Protein AF-A0A924SXX5-F1 (afdb_monomer)

Nearest PDB structures (foldseek):
  3hxr-assembly1_A  TM=1.709E-01  e=9.129E+00  Saccharomyces cerevisiae

Solvent-accessible surface area (backbone atoms only — not comparable to full-atom values): 10197 Å² total; per-residue (Å²): 133,73,46,78,40,50,45,94,47,71,65,58,30,52,60,57,32,52,75,25,70,62,31,38,63,47,44,69,67,42,46,63,38,44,77,70,60,38,31,43,79,44,66,54,56,68,72,55,51,53,56,51,59,75,74,47,60,92,74,61,78,87,48,53,50,69,48,61,65,44,77,45,34,39,34,30,32,51,60,83,45,25,30,62,57,49,30,46,33,48,49,23,41,49,43,54,74,68,36,65,64,58,38,57,48,42,61,46,84,76,65,91,45,73,67,50,55,50,52,51,50,56,46,50,57,52,17,51,50,52,22,31,53,32,47,51,49,41,39,69,76,33,61,70,55,38,54,48,44,58,72,69,39,69,83,46,54,75,79,76,42,75,74,48,74,63,59,53,25,58,78,70,59,72,50,84,84,64,73,87,127

pLDDT: mean 88.69, std 12.25, range [41.91, 98.56]

Secondary structure (DSSP, 8-state):
--TTSPPSSHHHHHHHHTTSHHHHHHHHHHHHHHHTTSEEEEEPPHHHHHHHHHHSPTT----EEEEE-SS-EEEEE-TTS-HHHHHHHHHHHHHHHH-HHHHHHHT-TT--SHHHHHHHHHHHHHHHHHHHHHHHHHHHH-HHHHHHHHHH-TT-GGGTSPPPHHHHHHHTS--TT----

Sequence (181 aa):
MDYSKAPENTEAVLKLISRSLTGRTLLEKFLPLFTSKRVRIEGYPSHVVRQLREVLDEGQPIGACFVQDGSTGVIYLDFASPVGILAPFLVHEMVHCLDNKLWKVARKSVVSGQSVRRAQYNSELEAFEKQHNFLCEMKERFPDYRLFLEKHFPKAKMLHEKLSQMDISEMYGDLSGIKSA

Structure (mmCIF, N/CA/C/O backbone):
data_AF-A0A924SXX5-F1
#
_entry.id   AF-A0A924SXX5-F1
#
loop_
_atom_site.group_PDB
_atom_site.id
_atom_site.type_symbol
_atom_site.label_atom_id
_atom_site.label_alt_id
_atom_site.label_comp_id
_atom_site.label_asym_id
_atom_site.label_entity_id
_atom_site.label_seq_id
_atom_site.pdbx_PDB_ins_code
_atom_site.Cartn_x
_atom_site.Cartn_y
_atom_site.Cartn_z
_atom_site.occupancy
_atom_site.B_iso_or_equiv
_atom_site.auth_seq_id
_atom_site.auth_comp_id
_atom_site.auth_asym_id
_atom_site.auth_atom_id
_atom_site.pdbx_PDB_model_num
ATOM 1 N N . MET A 1 1 ? -17.984 5.235 6.868 1.00 80.94 1 MET A N 1
ATOM 2 C CA . MET A 1 1 ? -17.360 4.099 6.156 1.00 80.94 1 MET A CA 1
ATOM 3 C C . MET A 1 1 ? -16.894 3.159 7.238 1.00 80.94 1 MET A C 1
ATOM 5 O O . MET A 1 1 ? -16.298 3.641 8.189 1.00 80.94 1 MET A O 1
ATOM 9 N N . ASP A 1 2 ? -17.234 1.883 7.138 1.00 90.31 2 ASP A N 1
ATOM 10 C CA . ASP A 1 2 ? -16.818 0.886 8.118 1.00 90.31 2 ASP A CA 1
ATOM 11 C C . ASP A 1 2 ? -15.453 0.322 7.706 1.00 90.31 2 ASP A C 1
ATOM 13 O O . ASP A 1 2 ? -15.346 -0.349 6.681 1.00 90.31 2 ASP A O 1
ATOM 17 N N . TYR A 1 3 ? -14.407 0.646 8.469 1.00 93.94 3 TYR A N 1
ATOM 18 C CA . TYR A 1 3 ? -13.028 0.253 8.162 1.00 93.94 3 TYR A CA 1
ATOM 19 C C . TYR A 1 3 ? -12.764 -1.239 8.356 1.00 93.94 3 TYR A C 1
ATOM 21 O O . TYR A 1 3 ? -11.795 -1.749 7.796 1.00 93.94 3 TYR A O 1
ATOM 29 N N . SER A 1 4 ? -13.621 -1.916 9.130 1.00 92.00 4 SER A N 1
ATOM 30 C CA . SER A 1 4 ? -13.477 -3.323 9.506 1.00 92.00 4 SER A CA 1
ATOM 31 C C . SER A 1 4 ? -13.991 -4.298 8.448 1.00 92.00 4 SER A C 1
ATOM 33 O O . SER A 1 4 ? -13.690 -5.488 8.507 1.00 92.00 4 SER A O 1
ATOM 35 N N . LYS A 1 5 ? -14.732 -3.801 7.454 1.00 92.88 5 LYS A N 1
ATOM 36 C CA . LYS A 1 5 ? -15.288 -4.623 6.379 1.00 92.88 5 LYS A CA 1
ATOM 37 C C . LYS A 1 5 ? -14.287 -4.834 5.256 1.00 92.88 5 LYS A C 1
ATOM 39 O O . LYS A 1 5 ? -13.557 -3.914 4.882 1.00 92.88 5 LYS A O 1
ATOM 44 N N . ALA A 1 6 ? -14.312 -6.034 4.683 1.00 92.12 6 ALA A N 1
ATOM 45 C CA . ALA A 1 6 ? -13.700 -6.292 3.389 1.00 92.12 6 ALA A CA 1
ATOM 46 C C . ALA A 1 6 ? -14.297 -5.334 2.337 1.00 92.12 6 ALA A C 1
ATOM 48 O O . ALA A 1 6 ? -15.506 -5.068 2.368 1.00 92.12 6 ALA A O 1
ATOM 49 N N . PRO A 1 7 ? -13.482 -4.767 1.435 1.00 92.56 7 PRO A N 1
ATOM 50 C CA . PRO A 1 7 ? -13.988 -3.890 0.390 1.00 92.56 7 PRO A CA 1
ATOM 51 C C . PRO A 1 7 ? -14.796 -4.684 -0.645 1.00 92.56 7 PRO A C 1
ATOM 53 O O . PRO A 1 7 ? -14.410 -5.772 -1.058 1.00 92.56 7 PRO A O 1
ATOM 56 N N . GLU A 1 8 ? -15.888 -4.096 -1.130 1.00 88.69 8 GLU A N 1
ATOM 57 C CA . GLU A 1 8 ? -16.699 -4.687 -2.208 1.00 88.69 8 GLU A CA 1
ATOM 58 C C . GLU A 1 8 ? -15.937 -4.741 -3.541 1.00 88.69 8 GLU A C 1
ATOM 60 O O . GLU A 1 8 ? -16.192 -5.595 -4.386 1.00 88.69 8 GLU A O 1
ATOM 65 N N . ASN A 1 9 ? -15.013 -3.799 -3.745 1.00 90.25 9 ASN A N 1
ATOM 66 C CA . ASN A 1 9 ? -14.177 -3.675 -4.931 1.00 90.25 9 ASN A CA 1
ATOM 67 C C . ASN A 1 9 ? -13.004 -2.713 -4.668 1.00 90.25 9 ASN A C 1
ATOM 69 O O . ASN A 1 9 ? -12.931 -2.036 -3.638 1.00 90.25 9 ASN A O 1
ATOM 73 N N . THR A 1 10 ? -12.101 -2.601 -5.642 1.00 93.00 10 THR A N 1
ATOM 74 C CA . THR A 1 10 ? -10.959 -1.676 -5.605 1.00 93.00 10 THR A CA 1
ATOM 75 C C . THR A 1 10 ? -11.372 -0.215 -5.396 1.00 93.00 10 THR A C 1
ATOM 77 O O . THR A 1 10 ? -10.679 0.523 -4.699 1.00 93.00 10 THR A O 1
ATOM 80 N N . GLU A 1 11 ? -12.510 0.220 -5.945 1.00 93.94 11 GLU A N 1
ATOM 81 C CA . GLU A 1 11 ? -12.980 1.607 -5.831 1.00 93.94 11 GLU A CA 1
ATOM 82 C C . GLU A 1 11 ? -13.231 2.009 -4.371 1.00 93.94 11 GLU A C 1
ATOM 84 O O . GLU A 1 11 ? -12.919 3.135 -3.982 1.00 93.94 11 GLU A O 1
ATOM 89 N N . ALA A 1 12 ? -13.727 1.092 -3.535 1.00 93.81 12 ALA A N 1
ATOM 90 C CA . ALA A 1 12 ? -13.907 1.342 -2.106 1.00 93.81 12 ALA A CA 1
ATOM 91 C C . ALA A 1 12 ? -12.578 1.682 -1.405 1.00 93.81 12 ALA A C 1
ATOM 93 O O . ALA A 1 12 ? -12.535 2.598 -0.579 1.00 93.81 12 ALA A O 1
ATOM 94 N N . VAL A 1 13 ? -11.487 1.002 -1.778 1.00 96.00 13 VAL A N 1
ATOM 95 C CA . VAL A 1 13 ? -10.138 1.271 -1.255 1.00 96.00 13 VAL A CA 1
ATOM 96 C C . VAL A 1 13 ? -9.631 2.627 -1.756 1.00 96.00 13 VAL A C 1
ATOM 98 O O . VAL A 1 13 ? -9.187 3.453 -0.959 1.00 96.00 13 VAL A O 1
ATOM 101 N N . LEU A 1 14 ? -9.773 2.917 -3.056 1.00 96.94 14 LEU A N 1
ATOM 102 C CA . LEU A 1 14 ? -9.359 4.200 -3.647 1.00 96.94 14 LEU A CA 1
ATOM 103 C C . LEU A 1 14 ? -10.113 5.395 -3.034 1.00 96.94 14 LEU A C 1
ATOM 105 O O . LEU A 1 14 ? -9.506 6.428 -2.748 1.00 96.94 14 LEU A O 1
ATOM 109 N N . LYS A 1 15 ? -11.417 5.243 -2.762 1.00 96.50 15 LYS A N 1
ATOM 110 C CA . LYS A 1 15 ? -12.244 6.245 -2.064 1.00 96.50 15 LYS A CA 1
ATOM 111 C C . LYS A 1 15 ? -11.782 6.505 -0.635 1.00 96.50 15 LYS A C 1
ATOM 113 O O . LYS A 1 15 ? -11.956 7.616 -0.137 1.00 96.50 15 LYS A O 1
ATOM 118 N N . LEU A 1 16 ? -11.245 5.496 0.052 1.00 97.06 16 LEU A N 1
ATOM 119 C CA . LEU A 1 16 ? -10.645 5.694 1.368 1.00 97.06 16 LEU A CA 1
ATOM 120 C C . LEU A 1 16 ? -9.330 6.471 1.240 1.00 97.06 16 LEU A C 1
ATOM 122 O O . LEU A 1 16 ? -9.146 7.468 1.936 1.00 97.06 16 LEU A O 1
ATOM 126 N N . ILE A 1 17 ? -8.470 6.076 0.298 1.00 98.19 17 ILE A N 1
ATOM 127 C CA . ILE A 1 17 ? -7.182 6.735 0.038 1.00 98.19 17 ILE A CA 1
ATOM 128 C C . ILE A 1 17 ? -7.374 8.227 -0.283 1.00 98.19 17 ILE A C 1
ATOM 130 O O . ILE A 1 17 ? -6.671 9.077 0.263 1.00 98.19 17 ILE A O 1
ATOM 134 N N . SER A 1 18 ? -8.384 8.588 -1.081 1.00 97.94 18 SER A N 1
ATOM 135 C CA . SER A 1 18 ? -8.648 9.983 -1.476 1.00 97.94 18 SER A CA 1
ATOM 136 C C . SER A 1 18 ? -9.055 10.915 -0.321 1.00 97.94 18 SER A C 1
ATOM 138 O O . SER A 1 18 ? -9.162 12.134 -0.503 1.00 97.94 18 SER A O 1
ATOM 140 N N . ARG A 1 19 ? -9.298 10.386 0.884 1.00 97.19 19 ARG A N 1
ATOM 141 C CA . ARG A 1 19 ? -9.638 11.193 2.068 1.00 97.19 19 ARG A CA 1
ATOM 142 C C . ARG A 1 19 ? -8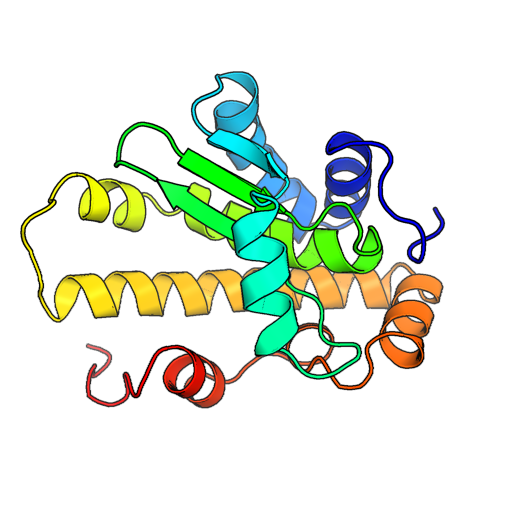.429 11.900 2.682 1.00 97.19 19 ARG A C 1
ATOM 144 O O . ARG A 1 19 ? -8.609 12.901 3.381 1.00 97.19 19 ARG A O 1
ATOM 151 N N . SER A 1 20 ? -7.221 11.456 2.362 1.00 98.12 20 SER A N 1
ATOM 152 C CA . SER A 1 20 ? -5.954 12.041 2.806 1.00 98.12 20 SER A CA 1
ATOM 153 C C . SER A 1 20 ? -5.350 12.946 1.713 1.00 98.12 20 SER A C 1
ATOM 155 O O . SER A 1 20 ? -5.636 12.774 0.527 1.00 98.12 20 SER A O 1
ATOM 157 N N . LEU A 1 21 ? -4.558 13.953 2.097 1.00 98.19 21 LEU A N 1
ATOM 158 C CA . LEU A 1 21 ? -3.797 14.774 1.148 1.00 98.19 21 LEU A CA 1
ATOM 159 C C . LEU A 1 21 ? -2.726 13.935 0.447 1.00 98.19 21 LEU A C 1
ATOM 161 O O . LEU A 1 21 ? -2.665 13.947 -0.782 1.00 98.19 21 LEU A O 1
ATOM 165 N N . THR A 1 22 ? -1.944 13.169 1.211 1.00 98.25 22 THR A N 1
ATOM 166 C CA . THR A 1 22 ? -0.957 12.222 0.672 1.00 98.25 22 THR A CA 1
ATOM 167 C C . THR A 1 22 ? -1.598 11.267 -0.341 1.00 98.25 22 THR A C 1
ATOM 169 O O . THR A 1 22 ? -1.098 11.121 -1.457 1.00 98.25 22 THR A O 1
ATOM 172 N N . GLY A 1 23 ? -2.752 10.688 -0.001 1.00 98.31 23 GLY A N 1
ATOM 173 C CA . GLY A 1 23 ? -3.494 9.787 -0.875 1.00 98.31 23 GLY A CA 1
ATOM 174 C C . GLY A 1 23 ? -3.993 10.453 -2.159 1.00 98.31 23 GLY A C 1
ATOM 175 O O . GLY A 1 23 ? -3.813 9.891 -3.236 1.00 98.31 23 GLY A O 1
ATOM 176 N N . ARG A 1 24 ? -4.555 11.671 -2.096 1.00 98.56 24 ARG A N 1
ATOM 177 C CA . ARG A 1 24 ? -4.986 12.408 -3.306 1.00 98.56 24 ARG A CA 1
ATOM 178 C C . ARG A 1 24 ? -3.832 12.674 -4.270 1.00 98.56 24 ARG A C 1
ATOM 180 O O . ARG A 1 24 ? -3.980 12.423 -5.462 1.00 98.56 24 ARG A O 1
ATOM 187 N N . THR A 1 25 ? -2.690 13.123 -3.754 1.00 98.25 25 THR A N 1
ATOM 188 C CA . THR A 1 25 ? -1.500 13.419 -4.566 1.00 98.25 25 THR A CA 1
ATOM 189 C C . THR A 1 25 ? -0.947 12.170 -5.257 1.00 98.25 25 THR A C 1
ATOM 191 O O . THR A 1 25 ? -0.486 12.239 -6.396 1.00 98.25 25 THR A O 1
ATOM 194 N N . LEU A 1 26 ? -0.985 11.013 -4.587 1.00 98.06 26 LEU A N 1
ATOM 195 C CA . LEU A 1 26 ? -0.591 9.742 -5.199 1.00 98.06 26 LEU A CA 1
ATOM 196 C C . LEU A 1 26 ? -1.601 9.291 -6.255 1.00 98.06 26 LEU A C 1
ATOM 198 O O . LEU A 1 26 ? -1.201 8.940 -7.365 1.00 98.06 26 LEU A O 1
ATOM 202 N N . LEU A 1 27 ? -2.898 9.351 -5.942 1.00 98.38 27 LEU A N 1
ATOM 203 C CA . LEU A 1 27 ? -3.967 8.963 -6.862 1.00 98.38 27 LEU A CA 1
ATOM 204 C C . LEU A 1 27 ? -3.929 9.768 -8.161 1.00 98.38 27 LEU A C 1
ATOM 206 O O . LEU A 1 27 ? -4.085 9.181 -9.226 1.00 98.38 27 LEU A O 1
ATOM 210 N N . GLU A 1 28 ? -3.664 11.072 -8.102 1.00 98.31 28 GLU A N 1
ATOM 211 C CA . GLU A 1 28 ? -3.548 11.922 -9.295 1.00 98.31 28 GLU A CA 1
ATOM 212 C C . GLU A 1 28 ? -2.535 11.369 -10.311 1.00 98.31 28 GLU A C 1
ATOM 214 O O . GLU A 1 28 ? -2.796 11.342 -11.513 1.00 98.31 28 GLU A O 1
ATOM 219 N N . LYS A 1 29 ? -1.400 10.857 -9.825 1.00 97.88 29 LYS A N 1
ATOM 220 C CA . LYS A 1 29 ? -0.337 10.287 -10.664 1.00 97.88 29 LYS A CA 1
ATOM 221 C C . LYS A 1 29 ? -0.577 8.819 -11.011 1.00 97.88 29 LYS A C 1
ATOM 223 O O . LYS A 1 29 ? -0.184 8.368 -12.085 1.00 97.88 29 LYS A O 1
ATOM 228 N N . PHE A 1 30 ? -1.196 8.068 -10.104 1.00 98.12 30 PHE A N 1
ATOM 229 C CA . PHE A 1 30 ? -1.439 6.636 -10.253 1.00 98.12 30 PHE A CA 1
ATOM 230 C C . PHE A 1 30 ? -2.610 6.328 -11.193 1.00 98.12 30 PHE A C 1
ATOM 232 O O . PHE A 1 30 ? -2.520 5.409 -12.008 1.00 98.12 30 PHE A O 1
ATOM 239 N N . LEU A 1 31 ? -3.701 7.098 -11.117 1.00 97.44 31 LEU A N 1
ATOM 240 C CA . LEU A 1 31 ? -4.926 6.842 -11.876 1.00 97.44 31 LEU A CA 1
ATOM 241 C C . LEU A 1 31 ? -4.691 6.731 -13.392 1.00 97.44 31 LEU A C 1
ATOM 243 O O . LEU A 1 31 ? -5.238 5.796 -13.968 1.00 97.44 31 LEU A O 1
ATOM 247 N N . PRO A 1 32 ? -3.854 7.560 -14.050 1.00 97.88 32 PRO A N 1
ATOM 248 C CA . PRO A 1 32 ? -3.514 7.366 -15.462 1.00 97.88 32 PRO A CA 1
ATOM 249 C C . PRO A 1 32 ? -2.890 5.996 -15.786 1.00 97.88 32 PRO A C 1
ATOM 251 O O . PRO A 1 32 ? -3.158 5.428 -16.846 1.00 97.88 32 PRO A O 1
ATOM 254 N N . LEU A 1 33 ? -2.071 5.431 -14.889 1.00 97.06 33 LEU A N 1
ATOM 255 C CA . LEU A 1 33 ? -1.485 4.094 -15.069 1.00 97.06 33 LEU A CA 1
ATOM 256 C C . LEU A 1 33 ? -2.543 2.996 -14.910 1.00 97.06 33 LEU A C 1
ATOM 258 O O . LEU A 1 33 ? -2.522 2.004 -15.639 1.00 97.06 33 LEU A O 1
ATOM 262 N N . PHE A 1 34 ? -3.472 3.192 -13.977 1.00 96.62 34 PHE A N 1
ATOM 263 C CA . PHE A 1 34 ? -4.563 2.262 -13.708 1.00 96.62 34 PHE A CA 1
ATOM 264 C C . PHE A 1 34 ? -5.612 2.257 -14.831 1.00 96.62 34 PHE A C 1
ATOM 266 O O . PHE A 1 34 ? -5.970 1.201 -15.350 1.00 96.62 34 PHE A O 1
ATOM 273 N N . THR A 1 35 ? -6.063 3.431 -15.280 1.00 96.31 35 THR A N 1
ATOM 274 C CA . THR A 1 35 ? -7.087 3.564 -16.333 1.00 96.31 35 THR A CA 1
ATOM 275 C C . THR A 1 35 ? -6.578 3.133 -17.706 1.00 96.31 35 THR A C 1
ATOM 277 O O . THR A 1 35 ? -7.334 2.541 -18.475 1.00 96.31 35 THR A O 1
ATOM 280 N N . SER A 1 36 ? -5.289 3.340 -17.999 1.00 96.62 36 SER A N 1
ATOM 281 C CA . SER A 1 36 ? -4.637 2.812 -19.209 1.00 96.62 36 SER A CA 1
ATOM 282 C C . SER A 1 36 ? -4.354 1.306 -19.157 1.00 96.62 36 SER A C 1
ATOM 284 O O . SER A 1 36 ? -3.841 0.753 -20.128 1.00 96.62 36 SER A O 1
ATOM 286 N N . LYS A 1 37 ? -4.678 0.631 -18.042 1.00 95.88 37 LYS A N 1
ATOM 287 C CA . LYS A 1 37 ? -4.377 -0.786 -17.769 1.00 95.88 37 LYS A CA 1
ATOM 288 C C . LYS A 1 37 ? -2.886 -1.129 -17.777 1.00 95.88 37 LYS A C 1
ATOM 290 O O . LYS A 1 37 ? -2.528 -2.305 -17.829 1.00 95.88 37 LYS A O 1
ATOM 295 N N . ARG A 1 38 ? -2.006 -0.128 -17.685 1.00 96.62 38 ARG A N 1
ATOM 296 C CA . ARG A 1 38 ? -0.571 -0.357 -17.497 1.00 96.62 38 ARG A CA 1
ATOM 297 C C . ARG A 1 38 ? -0.290 -0.983 -16.132 1.00 96.62 38 ARG A C 1
ATOM 299 O O . ARG A 1 38 ? 0.602 -1.820 -16.014 1.00 96.62 38 ARG A O 1
ATOM 306 N N . VAL A 1 39 ? -1.065 -0.591 -15.123 1.00 97.75 39 VAL A N 1
ATOM 307 C CA . VAL A 1 39 ? -1.095 -1.232 -13.807 1.00 97.75 39 VAL A CA 1
ATOM 308 C C . VAL A 1 39 ? -2.498 -1.771 -13.549 1.00 97.75 39 VAL A C 1
ATOM 310 O O . VAL A 1 39 ? -3.484 -1.066 -13.757 1.00 97.75 39 VAL A O 1
ATOM 313 N N . ARG A 1 40 ? -2.594 -3.018 -13.087 1.00 97.44 40 ARG A N 1
ATOM 314 C CA . ARG A 1 40 ? -3.844 -3.643 -12.627 1.00 97.44 40 ARG A CA 1
ATOM 315 C C . ARG A 1 40 ? -3.808 -3.851 -11.116 1.00 97.44 40 ARG A C 1
ATOM 317 O O . ARG A 1 40 ? -2.732 -3.944 -10.535 1.00 97.44 40 ARG A O 1
ATOM 324 N N . ILE A 1 41 ? -4.981 -3.931 -10.497 1.00 97.44 41 ILE A N 1
ATOM 325 C CA . ILE A 1 41 ? -5.136 -4.302 -9.086 1.00 97.44 41 ILE A CA 1
ATOM 326 C C . ILE A 1 41 ? -5.971 -5.575 -9.049 1.00 97.44 41 ILE A C 1
ATOM 328 O O . ILE A 1 41 ? -7.092 -5.579 -9.560 1.00 97.44 41 ILE A O 1
ATOM 332 N N . GLU A 1 42 ? -5.423 -6.639 -8.474 1.00 96.25 42 GLU A N 1
ATOM 333 C CA . GLU A 1 42 ? -6.017 -7.977 -8.485 1.00 96.25 42 GLU A CA 1
ATOM 334 C C . GLU A 1 42 ? -5.905 -8.649 -7.119 1.00 96.25 42 GLU A C 1
ATOM 336 O O . GLU A 1 42 ? -5.121 -8.240 -6.267 1.00 96.25 42 GLU A O 1
ATOM 341 N N . GLY A 1 43 ? -6.728 -9.671 -6.888 1.00 94.62 43 GLY A N 1
ATOM 342 C CA . GLY A 1 43 ? -6.602 -10.494 -5.693 1.00 94.62 43 GLY A CA 1
ATOM 343 C C . GLY A 1 43 ? -5.371 -11.384 -5.790 1.00 94.62 43 GLY A C 1
ATOM 344 O O . GLY A 1 43 ? -5.046 -11.862 -6.879 1.00 94.62 43 GLY A O 1
ATOM 345 N N . TYR A 1 44 ? -4.700 -11.640 -4.667 1.00 93.94 44 TYR A N 1
ATOM 346 C CA . TYR A 1 44 ? -3.656 -12.663 -4.640 1.00 93.94 44 TYR A CA 1
ATOM 347 C C . TYR A 1 44 ? -4.180 -14.005 -5.182 1.00 93.94 44 TYR A C 1
ATOM 349 O O . TYR A 1 44 ? -5.299 -14.411 -4.843 1.00 93.94 44 TYR A O 1
ATOM 357 N N . PRO A 1 45 ? -3.374 -14.747 -5.965 1.00 93.38 45 PRO A N 1
ATOM 358 C CA . PRO A 1 45 ? -3.707 -16.118 -6.317 1.00 93.38 45 PRO A CA 1
ATOM 359 C C . PRO A 1 45 ? -3.926 -16.964 -5.056 1.00 93.38 45 PRO A C 1
ATOM 361 O O . PRO A 1 45 ? -3.150 -16.886 -4.104 1.00 93.38 45 PRO A O 1
ATOM 364 N N . SER A 1 46 ? -4.950 -17.818 -5.052 1.00 91.44 46 SER A N 1
ATOM 365 C CA . SER A 1 46 ? -5.356 -18.583 -3.858 1.00 91.44 46 SER A CA 1
ATOM 366 C C . SER A 1 46 ? -4.232 -19.429 -3.248 1.00 91.44 46 SER A C 1
ATOM 368 O O . SER A 1 46 ? -4.122 -19.540 -2.028 1.00 91.44 46 SER A O 1
ATOM 370 N N . HIS A 1 47 ? -3.362 -19.999 -4.086 1.00 92.81 47 HIS A N 1
ATOM 371 C CA . HIS A 1 47 ? -2.210 -20.774 -3.630 1.00 92.81 47 HIS A CA 1
ATOM 372 C C . HIS A 1 47 ? -1.167 -19.915 -2.899 1.00 92.81 47 HIS A C 1
ATOM 374 O O . HIS A 1 47 ? -0.588 -20.396 -1.929 1.00 92.81 47 HIS A O 1
ATOM 380 N N . VAL A 1 48 ? -0.975 -18.658 -3.319 1.00 92.31 48 VAL A N 1
ATOM 381 C CA . VAL A 1 48 ? -0.083 -17.692 -2.659 1.00 92.31 48 VAL A CA 1
ATOM 382 C C . VAL A 1 48 ? -0.665 -17.285 -1.311 1.00 92.31 48 VAL A C 1
ATOM 384 O O . VAL A 1 48 ? 0.044 -17.312 -0.313 1.00 92.31 48 VAL A O 1
ATOM 387 N N . VAL A 1 49 ? -1.971 -16.989 -1.249 1.00 91.06 49 VAL A N 1
ATOM 388 C CA . VAL A 1 49 ? -2.656 -16.664 0.016 1.00 91.06 49 VAL A CA 1
ATOM 389 C C . VAL A 1 49 ? -2.454 -17.774 1.043 1.00 91.06 49 VAL A C 1
ATOM 391 O O . VAL A 1 49 ? -2.092 -17.491 2.181 1.00 91.06 49 VAL A O 1
ATOM 394 N N . ARG A 1 50 ? -2.642 -19.038 0.642 1.00 90.06 50 ARG A N 1
ATOM 395 C CA . ARG A 1 50 ? -2.437 -20.192 1.527 1.00 90.06 50 ARG A CA 1
ATOM 396 C C . ARG A 1 50 ? -1.008 -20.244 2.075 1.00 90.06 50 ARG A C 1
ATOM 398 O O . ARG A 1 50 ? -0.846 -20.347 3.281 1.00 90.06 50 ARG A O 1
ATOM 405 N N . GLN A 1 51 ? -0.001 -20.101 1.215 1.00 91.31 51 GLN A N 1
ATOM 406 C CA . GLN A 1 51 ? 1.406 -20.115 1.632 1.00 91.31 51 GLN A CA 1
ATOM 407 C C . GLN A 1 51 ? 1.756 -18.949 2.563 1.00 91.31 51 GLN A C 1
ATOM 409 O O . GLN A 1 51 ? 2.448 -19.138 3.556 1.00 91.31 51 GLN A O 1
ATOM 414 N N . LEU A 1 52 ? 1.249 -17.744 2.286 1.00 89.44 52 LEU A N 1
ATOM 415 C CA . LEU A 1 52 ? 1.486 -16.584 3.148 1.00 89.44 52 LEU A CA 1
ATOM 416 C C . LEU A 1 52 ? 0.834 -16.770 4.525 1.00 89.44 52 LEU A C 1
ATOM 418 O O . LEU A 1 52 ? 1.428 -16.415 5.536 1.00 89.44 52 LEU A O 1
ATOM 422 N N . ARG A 1 53 ? -0.353 -17.385 4.595 1.00 88.12 53 ARG A N 1
ATOM 423 C CA . ARG A 1 53 ? -1.016 -17.699 5.873 1.00 88.12 53 ARG A CA 1
ATOM 424 C C . ARG A 1 53 ? -0.307 -18.785 6.687 1.00 88.12 53 ARG A C 1
ATOM 426 O O . ARG A 1 53 ? -0.522 -18.832 7.889 1.00 88.12 53 ARG A O 1
ATOM 433 N N . GLU A 1 54 ? 0.521 -19.627 6.071 1.00 90.44 54 GLU A N 1
ATOM 434 C CA . GLU A 1 54 ? 1.320 -20.639 6.783 1.00 90.44 54 GLU A CA 1
ATOM 435 C C . GLU A 1 54 ? 2.536 -20.035 7.506 1.00 90.44 54 GLU A C 1
ATOM 437 O O . GLU A 1 54 ? 3.029 -20.629 8.461 1.00 90.44 54 GLU A O 1
ATOM 442 N N . VAL A 1 55 ? 3.015 -18.864 7.067 1.00 87.69 55 VAL A N 1
ATOM 443 C CA . VAL A 1 55 ? 4.217 -18.207 7.619 1.00 87.69 55 VAL A CA 1
ATOM 444 C C . VAL A 1 55 ? 3.915 -16.946 8.428 1.00 87.69 55 VAL A C 1
ATOM 446 O O . VAL A 1 55 ? 4.763 -16.493 9.192 1.00 87.69 55 VAL A O 1
ATOM 449 N N . LEU A 1 56 ? 2.733 -16.353 8.248 1.00 84.62 56 LEU A N 1
ATOM 450 C CA . LEU A 1 56 ? 2.299 -15.175 8.991 1.00 84.62 56 LEU A CA 1
ATOM 451 C C . LEU A 1 56 ? 1.643 -15.577 10.312 1.00 84.62 56 LEU A C 1
ATOM 453 O O . LEU A 1 56 ? 0.780 -16.453 10.344 1.00 84.62 56 LEU A O 1
ATOM 457 N N . ASP A 1 57 ? 1.987 -14.860 11.381 1.00 83.75 57 ASP A N 1
ATOM 458 C CA . ASP A 1 57 ? 1.318 -15.009 12.671 1.00 83.75 57 ASP A CA 1
ATOM 459 C C . ASP A 1 57 ? -0.184 -14.707 12.573 1.00 83.75 57 ASP A C 1
ATOM 461 O O . ASP A 1 57 ? -0.643 -13.876 11.777 1.00 83.75 57 ASP A O 1
ATOM 465 N N . GLU A 1 58 ? -0.962 -15.336 13.456 1.00 79.12 58 GLU A N 1
ATOM 466 C CA . GLU A 1 58 ? -2.392 -15.073 13.573 1.00 79.12 58 GLU A CA 1
ATOM 467 C C . GLU A 1 58 ? -2.659 -13.574 13.809 1.00 79.12 58 GLU A C 1
ATOM 469 O O . GLU A 1 58 ? -2.097 -12.938 14.707 1.00 79.12 58 GLU A O 1
ATOM 474 N N . GLY A 1 59 ? -3.523 -12.996 12.971 1.00 73.94 59 GLY A N 1
ATOM 475 C CA . GLY A 1 59 ? -3.873 -11.575 13.013 1.00 73.94 59 GLY A CA 1
ATOM 476 C C . GLY A 1 59 ? -2.945 -10.642 12.225 1.00 73.94 59 GLY A C 1
ATOM 477 O O . GLY A 1 59 ? -3.253 -9.454 12.127 1.00 73.94 59 GLY A O 1
ATOM 478 N N . GLN A 1 60 ? -1.858 -11.135 11.615 1.00 82.38 60 GLN A N 1
ATOM 479 C CA . GLN A 1 60 ? -1.070 -10.331 10.676 1.00 82.38 60 GLN A CA 1
ATOM 480 C C . GLN A 1 60 ? -1.785 -10.226 9.314 1.00 82.38 60 GLN A C 1
ATOM 482 O O . GLN A 1 60 ? -2.276 -11.228 8.771 1.00 82.38 60 GLN A O 1
ATOM 487 N N . PRO A 1 61 ? -1.886 -9.018 8.736 1.00 85.31 61 PRO A N 1
ATOM 488 C CA . PRO A 1 61 ? -2.425 -8.857 7.396 1.00 85.31 61 PRO A CA 1
ATOM 489 C C . PRO A 1 61 ? -1.404 -9.303 6.343 1.00 85.31 61 PRO A C 1
ATOM 491 O O . PRO A 1 61 ? -0.219 -9.017 6.469 1.00 85.31 61 PRO A O 1
ATOM 494 N N . ILE A 1 62 ? -1.873 -9.955 5.271 1.00 87.06 62 ILE A N 1
ATOM 495 C CA . ILE A 1 62 ? -1.022 -10.306 4.116 1.00 87.06 62 ILE A CA 1
ATOM 496 C C . ILE A 1 62 ? -0.526 -9.042 3.392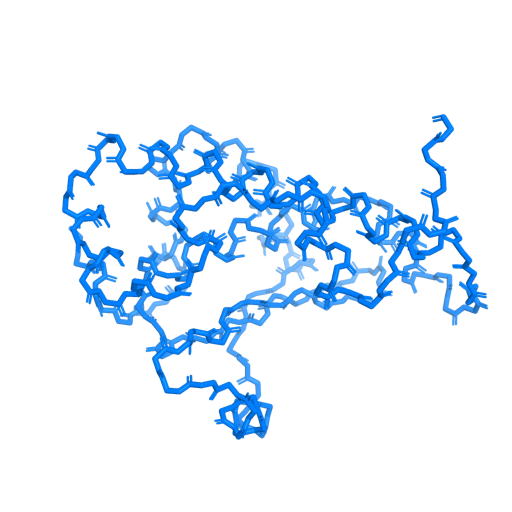 1.00 87.06 62 ILE A C 1
ATOM 498 O O . ILE A 1 62 ? 0.559 -9.030 2.822 1.00 87.06 62 ILE A O 1
ATOM 502 N N . GLY A 1 63 ? -1.323 -7.971 3.420 1.00 86.38 63 GLY A N 1
ATOM 503 C CA . GLY A 1 63 ? -0.971 -6.687 2.826 1.00 86.38 63 GLY A CA 1
ATOM 504 C C . GLY A 1 63 ? -1.149 -6.651 1.309 1.00 86.38 63 GLY A C 1
ATOM 505 O O . GLY A 1 63 ? -2.167 -7.114 0.783 1.00 86.38 63 GLY A O 1
ATOM 506 N N . ALA A 1 64 ? -0.180 -6.053 0.621 1.00 94.00 64 ALA A N 1
ATOM 507 C CA . ALA A 1 64 ? -0.165 -5.851 -0.822 1.00 94.00 64 ALA A CA 1
ATOM 508 C C . ALA A 1 64 ? 1.227 -6.144 -1.394 1.00 94.00 64 ALA A C 1
ATOM 510 O O . ALA A 1 64 ? 2.198 -6.169 -0.647 1.00 94.00 64 ALA A O 1
ATOM 511 N N . CYS A 1 65 ? 1.307 -6.408 -2.696 1.00 94.69 65 CYS A N 1
ATOM 512 C CA . CYS A 1 65 ? 2.583 -6.604 -3.377 1.00 94.69 65 CYS A CA 1
ATOM 513 C C . CYS A 1 65 ? 2.480 -6.189 -4.841 1.00 94.69 65 CYS A C 1
ATOM 515 O O . CYS A 1 65 ? 1.619 -6.677 -5.580 1.00 94.69 65 CYS A O 1
ATOM 517 N N . PHE A 1 66 ? 3.378 -5.313 -5.273 1.00 95.94 66 PHE A N 1
ATOM 518 C CA . PHE A 1 66 ? 3.529 -4.915 -6.659 1.00 95.94 66 PHE A CA 1
ATOM 519 C C . PHE A 1 66 ? 4.548 -5.788 -7.399 1.00 95.94 66 PHE A C 1
ATOM 521 O O . PHE A 1 66 ? 5.716 -5.895 -7.028 1.00 95.94 66 PHE A O 1
ATOM 528 N N . VAL A 1 67 ? 4.111 -6.363 -8.518 1.00 93.69 67 VAL A N 1
ATOM 529 C CA . VAL A 1 67 ? 4.938 -7.161 -9.429 1.00 93.69 67 VAL A C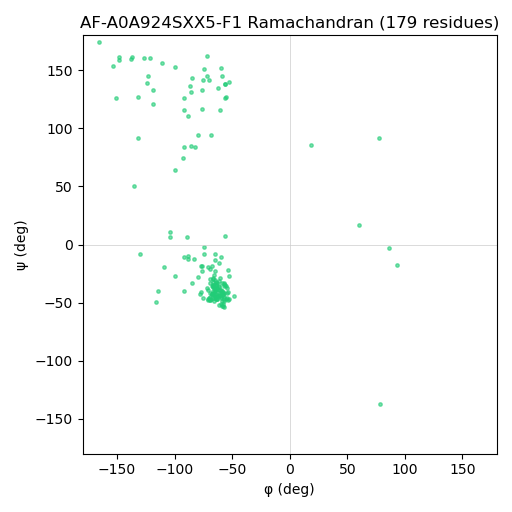A 1
ATOM 530 C C . VAL A 1 67 ? 4.850 -6.568 -10.830 1.00 93.69 67 VAL A C 1
ATOM 532 O O . VAL A 1 67 ? 3.775 -6.171 -11.275 1.00 93.69 67 VAL A O 1
ATOM 535 N N . GLN A 1 68 ? 5.967 -6.505 -11.554 1.00 93.00 68 GLN A N 1
ATOM 536 C CA . GLN A 1 68 ? 6.024 -5.877 -12.876 1.00 93.00 68 GLN A CA 1
ATOM 537 C C . GLN A 1 68 ? 7.124 -6.456 -13.764 1.00 93.00 68 GLN A C 1
ATOM 539 O O . GLN A 1 68 ? 8.144 -6.936 -13.274 1.00 93.00 68 GLN A O 1
ATOM 544 N N . ASP A 1 69 ? 6.913 -6.374 -15.078 1.00 89.56 69 ASP A N 1
ATOM 545 C CA . ASP A 1 69 ? 7.816 -6.881 -16.124 1.00 89.56 69 ASP A CA 1
ATOM 546 C C . ASP A 1 69 ? 8.618 -5.764 -16.829 1.00 89.56 69 ASP A C 1
ATOM 548 O O . ASP A 1 69 ? 9.306 -5.985 -17.826 1.00 89.56 69 ASP A O 1
ATOM 552 N N . GLY A 1 70 ? 8.514 -4.529 -16.334 1.00 88.69 70 GLY A N 1
ATOM 553 C CA . GLY A 1 70 ? 9.101 -3.331 -16.925 1.00 88.69 70 GLY A CA 1
ATOM 554 C C . GLY A 1 70 ? 8.164 -2.564 -17.860 1.00 88.69 70 GLY A C 1
ATOM 555 O O . GLY A 1 70 ? 8.400 -1.379 -18.128 1.00 88.69 70 GLY A O 1
ATOM 556 N N . SER A 1 71 ? 7.088 -3.180 -18.335 1.00 91.56 71 SER A N 1
ATOM 557 C CA . SER A 1 71 ? 6.096 -2.591 -19.241 1.00 91.56 71 SER A CA 1
ATOM 558 C C . SER A 1 71 ? 4.726 -2.499 -18.580 1.00 91.56 71 SER A C 1
ATOM 560 O O . SER A 1 71 ? 4.135 -1.416 -18.559 1.00 91.56 71 SER A O 1
ATOM 562 N N . THR A 1 72 ? 4.273 -3.601 -17.986 1.00 96.31 72 THR A N 1
ATOM 563 C CA . THR A 1 72 ? 3.032 -3.726 -17.223 1.00 96.31 72 THR A CA 1
ATOM 564 C C . THR A 1 72 ? 3.303 -4.193 -15.796 1.00 96.31 72 THR A C 1
ATOM 566 O O . THR A 1 72 ? 4.371 -4.727 -15.491 1.00 96.31 72 THR A O 1
ATOM 569 N N . GLY A 1 73 ? 2.343 -3.960 -14.905 1.00 97.00 73 GLY A N 1
ATOM 570 C CA . GLY A 1 73 ? 2.433 -4.415 -13.526 1.00 97.00 73 GLY A CA 1
ATOM 571 C C . GLY A 1 73 ? 1.081 -4.752 -12.913 1.00 97.00 73 GLY A C 1
ATOM 572 O O . GLY A 1 73 ? 0.023 -4.353 -13.409 1.00 97.00 73 GLY A O 1
ATOM 573 N N . VAL A 1 74 ? 1.125 -5.513 -11.830 1.00 97.94 74 VAL A N 1
ATOM 574 C CA . VAL A 1 74 ? -0.031 -5.952 -11.054 1.00 97.94 74 VAL A CA 1
ATOM 575 C C . VAL A 1 74 ? 0.265 -5.685 -9.588 1.00 97.94 74 VAL A C 1
ATOM 577 O O . VAL A 1 74 ? 1.300 -6.104 -9.078 1.00 97.94 74 VAL A O 1
ATOM 580 N N . ILE A 1 75 ? -0.644 -4.983 -8.921 1.00 97.94 75 ILE A N 1
ATOM 581 C CA . ILE A 1 75 ? -0.691 -4.918 -7.465 1.00 97.94 75 ILE A CA 1
ATOM 582 C C . ILE A 1 75 ? -1.631 -6.027 -7.002 1.00 97.94 75 ILE A C 1
ATOM 584 O O . ILE A 1 75 ? -2.828 -5.987 -7.297 1.00 97.94 75 ILE A O 1
ATOM 588 N N . TYR A 1 76 ? -1.099 -7.002 -6.276 1.00 97.12 76 TYR A N 1
ATOM 589 C CA . TYR A 1 76 ? -1.900 -8.014 -5.606 1.00 97.12 76 TYR A CA 1
ATOM 590 C C . TYR A 1 76 ? -2.349 -7.508 -4.236 1.00 97.12 76 TYR A C 1
ATOM 592 O O . TYR A 1 76 ? -1.536 -6.998 -3.469 1.00 97.12 76 TYR A O 1
ATOM 600 N N . LEU A 1 77 ? -3.640 -7.648 -3.934 1.00 94.12 77 LEU A N 1
ATOM 601 C CA . LEU A 1 77 ? -4.260 -7.287 -2.659 1.00 94.12 77 LEU A CA 1
ATOM 602 C C . LEU A 1 77 ? -4.959 -8.494 -2.033 1.00 94.12 77 LEU A C 1
ATOM 604 O O . LEU A 1 77 ? -5.584 -9.305 -2.720 1.00 94.12 77 LEU A O 1
ATOM 608 N N . ASP A 1 78 ? -4.924 -8.581 -0.707 1.00 91.69 78 ASP A N 1
ATOM 609 C CA . ASP A 1 78 ? -5.768 -9.515 0.037 1.00 91.69 78 ASP A CA 1
ATOM 610 C C . ASP A 1 78 ? -7.170 -8.925 0.242 1.00 91.69 78 ASP A C 1
ATOM 612 O O . ASP A 1 78 ? -7.461 -8.350 1.285 1.00 91.69 78 ASP A O 1
ATOM 616 N N . PHE A 1 79 ? -8.063 -9.057 -0.744 1.00 90.38 79 PHE A N 1
ATOM 617 C CA . PHE A 1 79 ? -9.432 -8.519 -0.662 1.00 90.38 79 PHE A CA 1
ATOM 618 C C . PHE A 1 79 ? -10.279 -9.081 0.497 1.00 90.38 79 PHE A C 1
ATOM 620 O O . PHE A 1 79 ? -11.337 -8.524 0.783 1.00 90.38 79 PHE A O 1
ATOM 627 N N . ALA A 1 80 ? -9.833 -10.137 1.188 1.00 90.06 80 ALA A N 1
ATOM 628 C CA . ALA A 1 80 ? -10.470 -10.600 2.421 1.00 90.06 80 ALA A CA 1
ATOM 629 C C . ALA A 1 80 ? -10.115 -9.729 3.641 1.00 90.06 80 ALA A C 1
ATOM 631 O O . ALA A 1 80 ? -10.824 -9.757 4.648 1.00 90.06 80 ALA A O 1
ATOM 632 N N . SER A 1 81 ? -9.036 -8.947 3.565 1.00 90.88 81 SER A N 1
ATOM 633 C CA . SER A 1 81 ? -8.623 -8.036 4.627 1.00 90.88 81 SER A CA 1
ATOM 634 C C . SER A 1 81 ? -9.518 -6.788 4.687 1.00 90.88 81 SER A C 1
ATOM 636 O O . SER A 1 81 ? -10.044 -6.336 3.664 1.00 90.88 81 SER A O 1
ATOM 638 N N . PRO A 1 82 ? -9.680 -6.175 5.874 1.00 94.00 82 PRO A N 1
ATOM 639 C CA . PRO A 1 82 ? -10.477 -4.962 6.011 1.00 94.00 82 PRO A CA 1
ATOM 640 C C . PRO A 1 82 ? -9.969 -3.805 5.141 1.00 94.00 82 PRO A C 1
ATOM 642 O O . PRO A 1 82 ? -8.761 -3.599 4.999 1.00 94.00 82 PRO A O 1
ATOM 645 N N . VAL A 1 83 ? -10.883 -2.981 4.621 1.00 95.06 83 VAL A N 1
ATOM 646 C CA . VAL A 1 83 ? -10.550 -1.818 3.777 1.00 95.06 83 VAL A CA 1
ATOM 647 C C . VAL A 1 83 ? -9.598 -0.849 4.481 1.00 95.06 83 VAL A C 1
ATOM 649 O O . VAL A 1 83 ? -8.721 -0.271 3.838 1.00 95.06 83 VAL A O 1
ATOM 652 N N . GLY A 1 84 ? -9.723 -0.711 5.806 1.00 94.56 84 GLY A N 1
ATOM 653 C CA . GLY A 1 84 ? -8.834 0.135 6.594 1.00 94.56 84 GLY A CA 1
ATOM 654 C C . GLY A 1 84 ? -7.396 -0.377 6.676 1.00 94.56 84 GLY A C 1
ATOM 655 O O . GLY A 1 84 ? -6.498 0.398 6.969 1.00 94.56 84 GLY A O 1
ATOM 656 N N . ILE A 1 85 ? -7.160 -1.655 6.380 1.00 94.38 85 ILE A N 1
ATOM 657 C CA . ILE A 1 85 ? -5.816 -2.224 6.256 1.00 94.38 85 ILE A CA 1
ATOM 658 C C . ILE A 1 85 ? -5.313 -2.166 4.828 1.00 94.38 85 ILE A C 1
ATOM 660 O O . ILE A 1 85 ? -4.155 -1.838 4.599 1.00 94.38 85 ILE A O 1
ATOM 664 N N . LEU A 1 86 ? -6.173 -2.435 3.854 1.00 94.62 86 LEU A N 1
ATOM 665 C CA . LEU A 1 86 ? -5.753 -2.446 2.457 1.00 94.62 86 LEU A CA 1
ATOM 666 C C . LEU A 1 86 ? -5.350 -1.066 1.944 1.00 94.62 86 LEU A C 1
ATOM 668 O O . LEU A 1 86 ? -4.453 -0.976 1.115 1.00 94.62 86 LEU A O 1
ATOM 672 N N . ALA A 1 87 ? -5.968 0.010 2.436 1.00 96.88 87 ALA A N 1
ATOM 673 C CA . ALA A 1 87 ? -5.636 1.365 2.005 1.00 96.88 87 ALA A CA 1
ATOM 674 C C . ALA A 1 87 ? -4.156 1.755 2.219 1.00 96.88 87 ALA A C 1
ATOM 676 O O . ALA A 1 87 ? -3.535 2.172 1.241 1.00 96.88 87 ALA A O 1
ATOM 677 N N . PRO A 1 88 ? -3.554 1.623 3.420 1.00 97.06 88 PRO A N 1
ATOM 678 C CA . PRO A 1 88 ? -2.140 1.954 3.616 1.00 97.06 88 PRO A CA 1
ATOM 679 C C . PRO A 1 88 ? -1.190 1.061 2.807 1.00 97.06 88 PRO A C 1
ATOM 681 O O . PRO A 1 88 ? -0.216 1.576 2.262 1.00 97.06 88 PRO A O 1
ATOM 684 N N . PHE A 1 89 ? -1.489 -0.233 2.658 1.00 96.50 89 PHE A N 1
ATOM 685 C CA . PHE A 1 89 ? -0.695 -1.119 1.800 1.00 96.50 89 PHE A CA 1
ATOM 686 C C . PHE A 1 89 ? -0.811 -0.741 0.322 1.00 96.50 89 PHE A C 1
ATOM 688 O O . PHE A 1 89 ? 0.181 -0.673 -0.387 1.00 96.50 89 PHE A O 1
ATOM 695 N N . LEU A 1 90 ? -2.004 -0.400 -0.161 1.00 97.69 90 LEU A N 1
ATOM 696 C CA . LEU A 1 90 ? -2.162 0.055 -1.538 1.00 97.69 90 LEU A CA 1
ATOM 697 C C . LEU A 1 90 ? -1.456 1.402 -1.776 1.00 97.69 90 LEU A C 1
ATOM 699 O O . LEU A 1 90 ? -0.891 1.605 -2.846 1.00 97.69 90 LEU A O 1
ATOM 703 N N . VAL A 1 91 ? -1.435 2.305 -0.789 1.00 98.38 91 VAL A N 1
ATOM 704 C CA . VAL A 1 91 ? -0.627 3.537 -0.844 1.00 98.38 91 VAL A CA 1
ATOM 705 C C . VAL A 1 91 ? 0.856 3.216 -1.025 1.00 98.38 91 VAL A C 1
ATOM 707 O O . VAL A 1 91 ? 1.501 3.854 -1.854 1.00 98.38 91 VAL A O 1
ATOM 710 N N . HIS A 1 92 ? 1.373 2.227 -0.297 1.00 97.88 92 HIS A N 1
ATOM 711 C CA . HIS A 1 92 ? 2.747 1.748 -0.434 1.00 97.88 92 HIS A CA 1
ATOM 712 C C . HIS A 1 92 ? 3.033 1.288 -1.872 1.00 97.88 92 HIS A C 1
ATOM 714 O O . HIS A 1 92 ? 3.905 1.831 -2.550 1.00 97.88 92 HIS A O 1
ATOM 720 N N . GLU A 1 93 ? 2.207 0.386 -2.403 1.00 98.00 93 GLU A N 1
ATOM 721 C CA . GLU A 1 93 ? 2.397 -0.150 -3.756 1.00 98.00 93 GLU A CA 1
ATOM 722 C C . GLU A 1 93 ? 2.209 0.900 -4.861 1.00 98.00 93 GLU A C 1
ATOM 724 O O . GLU A 1 93 ? 2.851 0.832 -5.913 1.00 98.00 93 GLU A O 1
ATOM 729 N N . MET A 1 94 ? 1.365 1.915 -4.642 1.00 98.44 94 MET A N 1
ATOM 730 C CA . MET A 1 94 ? 1.249 3.055 -5.557 1.00 98.44 94 MET A CA 1
ATOM 731 C C . MET A 1 94 ? 2.569 3.821 -5.672 1.00 98.44 94 MET A C 1
ATOM 733 O O . MET A 1 94 ? 2.894 4.283 -6.765 1.00 98.44 94 MET A O 1
ATOM 737 N N . VAL A 1 95 ? 3.344 3.947 -4.590 1.00 98.00 95 VAL A N 1
ATO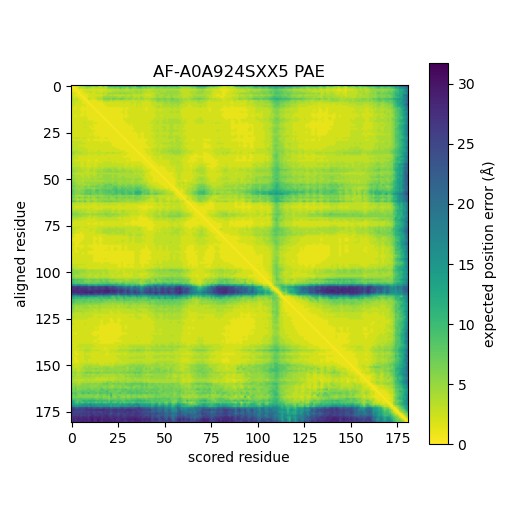M 738 C CA . VAL A 1 95 ? 4.670 4.581 -4.645 1.00 98.00 95 VAL A CA 1
ATOM 739 C C . VAL A 1 95 ? 5.607 3.770 -5.531 1.00 98.00 95 VAL A C 1
ATOM 741 O O . VAL A 1 95 ? 6.201 4.336 -6.449 1.00 98.00 95 VAL A O 1
ATOM 744 N N . HIS A 1 96 ? 5.660 2.448 -5.361 1.00 96.56 96 HIS A N 1
ATOM 745 C CA . HIS A 1 96 ? 6.463 1.589 -6.235 1.00 96.56 96 HIS A CA 1
ATOM 746 C C . HIS A 1 96 ? 6.032 1.660 -7.701 1.00 96.56 96 HIS A C 1
ATOM 748 O O . HIS A 1 96 ? 6.875 1.718 -8.600 1.00 96.56 96 HIS A O 1
ATOM 754 N N . CYS A 1 97 ? 4.726 1.738 -7.967 1.00 96.50 97 CYS A N 1
ATOM 755 C CA . CYS A 1 97 ? 4.206 1.926 -9.321 1.00 96.50 97 CYS A CA 1
ATOM 756 C C . CYS A 1 97 ? 4.671 3.239 -9.958 1.00 96.50 97 CYS A C 1
ATOM 758 O O . CYS A 1 97 ? 4.816 3.313 -11.179 1.00 96.50 97 CYS A O 1
ATOM 760 N N . LEU A 1 98 ? 4.888 4.282 -9.161 1.00 96.19 98 LEU A N 1
ATOM 761 C CA . LEU A 1 98 ? 5.329 5.592 -9.633 1.00 96.19 98 LEU A CA 1
ATOM 762 C C . LEU A 1 98 ? 6.860 5.714 -9.705 1.00 96.19 98 LEU A C 1
ATOM 764 O O . LEU A 1 98 ? 7.371 6.635 -10.350 1.00 96.19 98 LEU A O 1
ATOM 768 N N . ASP A 1 99 ? 7.603 4.769 -9.123 1.00 94.56 99 ASP A N 1
ATOM 769 C CA . ASP A 1 99 ? 9.061 4.750 -9.165 1.00 94.56 99 ASP A CA 1
ATOM 770 C C . ASP A 1 99 ? 9.593 4.201 -10.498 1.00 94.56 99 ASP A C 1
ATOM 772 O O . ASP A 1 99 ? 9.831 3.006 -10.700 1.00 94.56 99 ASP A O 1
ATOM 776 N N . ASN A 1 100 ? 9.873 5.116 -11.428 1.00 89.06 100 ASN A N 1
ATOM 777 C CA . ASN A 1 100 ? 10.473 4.809 -12.728 1.00 89.06 100 ASN A CA 1
ATOM 778 C C . ASN A 1 100 ? 11.791 4.012 -12.649 1.00 89.06 100 ASN A C 1
ATOM 780 O O . ASN A 1 100 ? 12.178 3.392 -13.646 1.00 89.06 100 ASN A O 1
ATOM 784 N N . LYS A 1 101 ? 12.520 4.037 -11.524 1.00 88.19 101 LYS A N 1
ATOM 785 C CA . LYS A 1 101 ? 13.748 3.247 -11.364 1.00 88.19 101 LYS A CA 1
ATOM 786 C C . LYS A 1 101 ? 13.421 1.759 -11.280 1.00 88.19 101 LYS A C 1
ATOM 788 O O . LYS A 1 101 ? 14.096 0.986 -11.958 1.00 88.19 101 LYS A O 1
ATOM 793 N N . LEU A 1 102 ? 12.365 1.370 -10.562 1.00 87.31 102 LEU A N 1
ATOM 794 C CA . LEU A 1 102 ? 11.926 -0.027 -10.473 1.00 87.31 102 LEU A CA 1
ATOM 795 C C . LEU A 1 102 ? 11.528 -0.579 -11.845 1.00 87.31 102 LEU A C 1
ATOM 797 O O . LEU A 1 102 ? 11.994 -1.647 -12.249 1.00 87.31 102 LEU A O 1
ATOM 801 N N . TRP A 1 103 ? 10.769 0.193 -12.626 1.00 90.06 103 TRP A N 1
ATOM 802 C CA . TRP A 1 103 ? 10.405 -0.180 -13.998 1.00 90.06 103 TRP A CA 1
ATOM 803 C C . TRP A 1 103 ? 11.626 -0.374 -14.902 1.00 90.06 103 TRP A C 1
ATOM 805 O O . TRP A 1 103 ? 11.692 -1.320 -15.686 1.00 90.06 103 TRP A O 1
ATOM 815 N N . LYS A 1 104 ? 12.627 0.508 -14.796 1.00 86.75 104 LYS A N 1
ATOM 816 C CA . LYS A 1 104 ? 13.878 0.390 -15.563 1.00 86.75 104 LYS A CA 1
ATOM 817 C C . LYS A 1 104 ? 14.697 -0.828 -15.150 1.00 86.75 104 LYS A C 1
ATOM 819 O O . LYS A 1 104 ? 15.344 -1.424 -16.007 1.00 86.75 104 LYS A O 1
ATOM 824 N N . VAL A 1 105 ? 14.699 -1.164 -13.862 1.00 83.94 105 VAL A N 1
ATOM 825 C CA . VAL A 1 105 ? 15.407 -2.328 -13.323 1.00 83.94 105 VAL A CA 1
ATOM 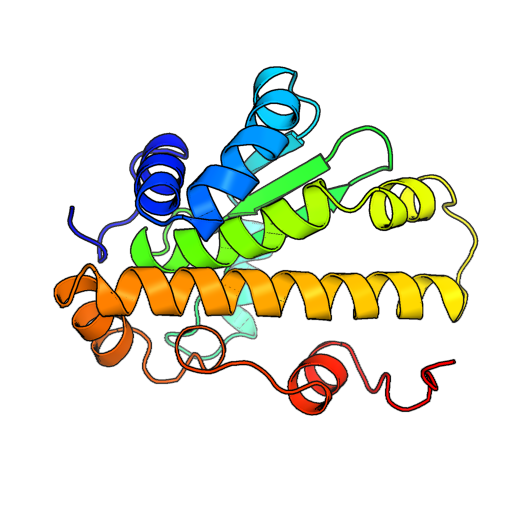826 C C . VAL A 1 105 ? 14.787 -3.627 -13.836 1.00 83.94 105 VAL A C 1
ATOM 828 O O . VAL A 1 105 ? 15.526 -4.463 -14.343 1.00 83.94 105 VAL A O 1
ATOM 831 N N . ALA A 1 106 ? 13.459 -3.774 -13.816 1.00 83.69 106 ALA A N 1
ATOM 832 C CA . ALA A 1 106 ? 12.815 -5.003 -14.296 1.00 83.69 106 ALA A CA 1
ATOM 833 C C . ALA A 1 106 ? 13.026 -5.279 -15.790 1.00 83.69 106 ALA A C 1
ATOM 835 O O . ALA A 1 106 ? 13.171 -6.433 -16.177 1.00 83.69 106 ALA A O 1
ATOM 836 N N . ARG A 1 107 ? 13.139 -4.237 -16.630 1.00 81.94 107 ARG A N 1
ATOM 837 C CA . ARG A 1 107 ? 13.503 -4.410 -18.055 1.00 81.94 107 ARG A CA 1
ATOM 838 C C . ARG A 1 107 ? 14.912 -4.961 -18.257 1.00 81.94 107 ARG A C 1
ATOM 840 O O . ARG A 1 107 ? 15.230 -5.468 -19.327 1.00 81.94 107 ARG A O 1
ATOM 847 N N . LYS A 1 108 ? 15.790 -4.785 -17.270 1.00 73.94 108 LYS A N 1
ATOM 848 C CA . LYS A 1 108 ? 17.187 -5.213 -17.309 1.00 73.94 108 LYS A CA 1
ATOM 849 C C . LYS A 1 108 ? 17.315 -6.532 -16.553 1.00 73.94 108 LYS A C 1
ATOM 851 O O . LYS A 1 108 ? 18.011 -6.595 -15.543 1.00 73.94 108 LYS A O 1
ATOM 856 N N . SER A 1 109 ? 16.662 -7.577 -17.062 1.00 55.00 109 SER A N 1
ATOM 857 C CA . SER A 1 109 ? 16.483 -8.918 -16.473 1.00 55.00 109 SER A CA 1
ATOM 858 C C . SER A 1 109 ? 17.767 -9.686 -16.090 1.00 55.00 109 SER A C 1
ATOM 860 O O . SER A 1 109 ? 17.692 -10.859 -15.747 1.00 55.00 109 SER A O 1
ATOM 862 N N . VAL A 1 110 ? 18.951 -9.067 -16.166 1.00 53.00 110 VAL A N 1
ATOM 863 C CA . VAL A 1 110 ? 20.267 -9.726 -16.071 1.00 53.00 110 VAL A CA 1
ATOM 864 C C . VAL A 1 110 ? 21.214 -9.044 -15.070 1.00 53.00 110 VAL A C 1
ATOM 866 O O . VAL A 1 110 ? 22.275 -9.577 -14.763 1.00 53.00 110 VAL A O 1
ATOM 869 N N . VAL A 1 111 ? 20.873 -7.879 -14.506 1.00 52.47 111 VAL A N 1
ATOM 870 C CA . VAL A 1 111 ? 21.792 -7.180 -13.586 1.00 52.47 111 VAL A CA 1
ATOM 871 C C . VAL A 1 111 ? 21.503 -7.583 -12.139 1.00 52.47 111 VAL A C 1
ATOM 873 O O . VAL A 1 111 ? 20.942 -6.810 -11.368 1.00 52.47 111 VAL A O 1
ATOM 876 N N . SER A 1 112 ? 21.895 -8.795 -11.739 1.00 57.03 112 SER A N 1
ATOM 877 C CA . SER A 1 112 ? 22.011 -9.132 -10.316 1.00 57.03 112 SER A CA 1
ATOM 878 C C . SER A 1 112 ? 23.182 -8.338 -9.730 1.00 57.03 112 SER A C 1
ATOM 880 O O . SER A 1 112 ? 24.342 -8.729 -9.848 1.00 57.03 112 SER A O 1
ATOM 882 N N . GLY A 1 113 ? 22.888 -7.176 -9.155 1.00 68.62 113 GLY A N 1
ATOM 883 C CA . GLY A 1 113 ? 23.906 -6.279 -8.626 1.00 68.62 113 GLY A CA 1
ATOM 884 C C . GLY A 1 113 ? 23.422 -5.481 -7.425 1.00 68.62 113 GLY A C 1
ATOM 885 O O . GLY A 1 113 ? 22.227 -5.254 -7.232 1.00 68.62 113 GLY A O 1
ATOM 886 N N . GLN A 1 114 ? 24.383 -5.001 -6.638 1.00 70.62 114 GLN A N 1
ATOM 887 C CA . GLN A 1 114 ? 24.177 -4.108 -5.493 1.00 70.62 114 GLN A CA 1
ATOM 888 C C . GLN A 1 114 ? 23.356 -2.854 -5.859 1.00 70.62 114 GLN A C 1
ATOM 890 O O . GLN A 1 114 ? 22.637 -2.314 -5.024 1.00 70.62 114 GLN A O 1
ATOM 895 N N . SER A 1 115 ? 23.407 -2.417 -7.122 1.00 73.00 115 SER A N 1
ATOM 896 C CA . SER A 1 115 ? 22.615 -1.299 -7.647 1.00 73.00 115 SER A CA 1
ATOM 897 C C . SER A 1 115 ? 21.110 -1.581 -7.701 1.00 73.00 115 SER A C 1
ATOM 899 O O . SER A 1 115 ? 20.328 -0.673 -7.429 1.00 73.00 115 SER A O 1
ATOM 901 N N . VAL A 1 116 ? 20.695 -2.818 -7.998 1.00 77.94 116 VAL A N 1
ATOM 902 C CA . VAL A 1 116 ? 19.282 -3.232 -7.979 1.00 77.94 116 VAL A CA 1
ATOM 903 C C . VAL A 1 116 ? 18.762 -3.261 -6.550 1.00 77.94 116 VAL A C 1
ATOM 905 O O . VAL A 1 116 ? 17.748 -2.628 -6.271 1.00 77.94 116 VAL A O 1
ATOM 908 N N . ARG A 1 117 ? 19.517 -3.880 -5.632 1.00 78.50 117 ARG A N 1
ATOM 909 C CA . ARG A 1 117 ? 19.169 -3.893 -4.202 1.00 78.50 117 ARG A CA 1
ATOM 910 C C . ARG A 1 117 ? 19.081 -2.483 -3.622 1.00 78.50 117 ARG A C 1
ATOM 912 O O . ARG A 1 117 ? 18.141 -2.178 -2.904 1.00 78.50 117 ARG A O 1
ATOM 919 N N . ARG A 1 118 ? 20.006 -1.588 -3.989 1.00 80.50 118 ARG A N 1
ATOM 920 C CA . ARG A 1 118 ? 19.966 -0.178 -3.566 1.00 80.50 118 ARG A CA 1
ATOM 921 C C . ARG A 1 118 ? 18.759 0.568 -4.133 1.00 80.50 118 ARG A C 1
ATOM 923 O O . ARG A 1 118 ? 18.178 1.393 -3.437 1.00 80.50 118 ARG A O 1
ATOM 930 N N . ALA A 1 119 ? 18.401 0.319 -5.393 1.00 82.00 119 ALA A N 1
ATOM 931 C CA . ALA A 1 119 ? 17.221 0.930 -5.996 1.00 82.00 119 ALA A CA 1
ATOM 932 C C . ALA A 1 119 ? 15.934 0.465 -5.300 1.00 82.00 119 ALA A C 1
ATOM 934 O O . ALA A 1 119 ? 15.114 1.310 -4.963 1.00 82.00 119 ALA A O 1
ATOM 935 N N . GLN A 1 120 ? 15.808 -0.839 -5.036 1.00 84.62 120 GLN A N 1
ATOM 936 C CA . GLN A 1 120 ? 14.695 -1.414 -4.276 1.00 84.62 120 GLN A CA 1
ATOM 937 C C . GLN A 1 120 ? 14.626 -0.809 -2.875 1.00 84.62 120 GLN A C 1
ATOM 939 O O . GLN A 1 120 ? 13.620 -0.204 -2.539 1.00 84.62 120 GLN A O 1
ATOM 944 N N . TYR A 1 121 ? 15.729 -0.831 -2.125 1.00 86.25 121 TYR A N 1
ATOM 945 C CA . TYR A 1 121 ? 15.799 -0.257 -0.782 1.00 86.25 121 TYR A CA 1
ATOM 946 C C . TYR A 1 121 ? 15.354 1.206 -0.715 1.00 86.25 121 TYR A C 1
ATOM 948 O O . TYR A 1 121 ? 14.546 1.582 0.126 1.00 86.25 121 TYR A O 1
ATOM 956 N N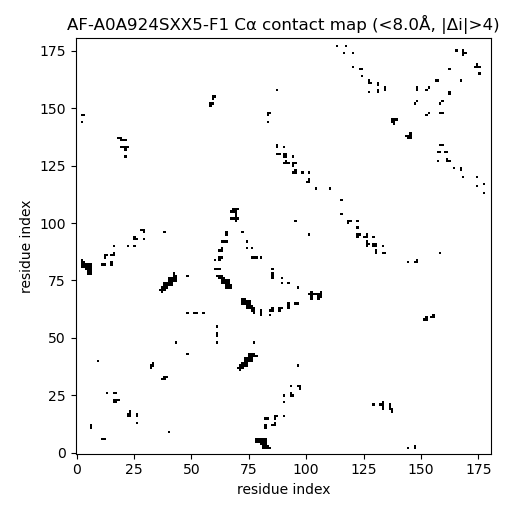 . ASN A 1 122 ? 15.855 2.049 -1.620 1.00 87.38 122 ASN A N 1
ATOM 957 C CA . ASN A 1 122 ? 15.451 3.453 -1.650 1.00 87.38 122 ASN A CA 1
ATOM 958 C C . ASN A 1 122 ? 13.957 3.611 -1.972 1.00 87.38 122 ASN A C 1
ATOM 960 O O . ASN A 1 122 ? 13.328 4.532 -1.457 1.00 87.38 122 ASN A O 1
ATOM 964 N N . SER A 1 123 ? 13.409 2.728 -2.812 1.00 90.50 123 SER A N 1
ATOM 965 C CA . SER A 1 123 ? 11.976 2.693 -3.110 1.00 90.50 123 SER A CA 1
ATOM 966 C C . SER A 1 123 ? 11.161 2.316 -1.870 1.00 90.50 123 SER A C 1
ATOM 968 O O . SER A 1 123 ? 10.176 2.984 -1.577 1.00 90.50 123 SER A O 1
ATOM 970 N N . GLU A 1 124 ? 11.609 1.323 -1.093 1.00 92.19 124 GLU A N 1
ATOM 971 C CA . GLU A 1 124 ? 10.986 0.922 0.180 1.00 92.19 124 GLU A CA 1
ATOM 972 C C . GLU A 1 124 ? 10.960 2.068 1.192 1.00 92.19 124 GLU A C 1
ATOM 974 O O . GLU A 1 124 ? 9.926 2.343 1.800 1.00 92.19 124 GLU A O 1
ATOM 979 N N . LEU A 1 125 ? 12.079 2.785 1.352 1.00 91.44 125 LEU A N 1
ATOM 980 C CA . LEU A 1 125 ? 12.149 3.939 2.253 1.00 91.44 125 LEU A CA 1
ATOM 981 C C . LEU A 1 125 ? 11.102 5.002 1.892 1.00 91.44 125 LEU A C 1
ATOM 983 O O . LEU A 1 125 ? 10.413 5.518 2.774 1.00 91.44 125 LEU A O 1
ATOM 987 N N . GLU A 1 126 ? 10.968 5.319 0.601 1.00 94.06 126 GLU A N 1
ATOM 988 C CA . GLU A 1 126 ? 9.975 6.285 0.128 1.00 94.06 126 GLU A CA 1
ATOM 989 C C . GLU A 1 126 ? 8.544 5.759 0.318 1.00 94.06 126 GLU A C 1
ATOM 991 O O . GLU A 1 126 ? 7.670 6.495 0.784 1.00 94.06 126 GLU A O 1
ATOM 996 N N . ALA A 1 127 ? 8.300 4.485 0.007 1.00 95.94 127 ALA A N 1
ATOM 997 C CA . ALA A 1 127 ? 6.989 3.860 0.123 1.00 95.94 127 ALA A CA 1
ATOM 998 C C . ALA A 1 127 ? 6.501 3.815 1.579 1.00 95.94 127 ALA A C 1
ATOM 1000 O O . ALA A 1 127 ? 5.393 4.280 1.868 1.00 95.94 127 ALA A O 1
ATOM 1001 N N . PHE A 1 128 ? 7.349 3.385 2.520 1.00 95.31 128 PHE A N 1
ATOM 1002 C CA . PHE A 1 128 ? 7.027 3.411 3.949 1.00 95.31 128 PHE A CA 1
ATOM 1003 C C . PHE A 1 128 ? 6.843 4.830 4.490 1.00 95.31 128 PHE A C 1
ATOM 1005 O O . PHE A 1 128 ? 5.976 5.052 5.337 1.00 95.31 128 PHE A O 1
ATOM 1012 N N . GLU A 1 129 ? 7.592 5.816 3.991 1.00 95.62 129 GLU A N 1
ATOM 1013 C CA . GLU A 1 129 ? 7.378 7.211 4.375 1.00 95.62 129 GLU A CA 1
ATOM 1014 C C . GLU A 1 129 ? 6.007 7.730 3.920 1.00 95.62 129 GLU A C 1
ATOM 1016 O O . GLU A 1 129 ? 5.281 8.337 4.713 1.00 95.62 129 GLU A O 1
ATOM 1021 N N . LYS A 1 130 ? 5.603 7.468 2.672 1.00 97.56 130 LYS A N 1
ATOM 1022 C CA . LYS A 1 130 ? 4.272 7.868 2.184 1.00 97.56 130 LYS A CA 1
ATOM 1023 C C . LYS A 1 130 ? 3.151 7.115 2.887 1.00 97.56 130 LYS A C 1
ATOM 1025 O O . LYS A 1 130 ? 2.150 7.739 3.238 1.00 97.56 130 LYS A O 1
ATOM 1030 N N . GLN A 1 131 ? 3.324 5.820 3.137 1.00 97.50 131 GLN A N 1
ATOM 1031 C CA . GLN A 1 131 ? 2.391 5.024 3.931 1.00 97.50 131 GLN A CA 1
ATOM 1032 C C . GLN A 1 131 ? 2.214 5.623 5.331 1.00 97.50 131 GLN A C 1
ATOM 1034 O O . GLN A 1 131 ? 1.082 5.800 5.783 1.00 97.50 131 GLN A O 1
ATOM 1039 N N . HIS A 1 132 ? 3.310 5.982 6.002 1.00 97.62 132 HIS A N 1
ATOM 1040 C CA . HIS A 1 132 ? 3.259 6.586 7.329 1.00 97.62 132 HIS A CA 1
ATOM 1041 C C . HIS A 1 132 ? 2.543 7.944 7.318 1.00 97.62 132 HIS A C 1
ATOM 1043 O O . HIS A 1 132 ? 1.641 8.165 8.124 1.00 97.62 132 HIS A O 1
ATOM 1049 N N . ASN A 1 133 ? 2.871 8.826 6.370 1.00 98.06 133 ASN A N 1
ATOM 1050 C CA . ASN A 1 133 ? 2.208 10.128 6.245 1.00 98.06 133 ASN A CA 1
ATOM 1051 C C . ASN A 1 133 ? 0.701 9.974 5.997 1.00 98.06 133 ASN A C 1
ATOM 1053 O O . ASN A 1 133 ? -0.106 10.635 6.650 1.00 98.06 133 ASN A O 1
ATOM 1057 N N . PHE A 1 134 ? 0.313 9.052 5.111 1.00 98.38 134 PHE A N 1
ATOM 1058 C CA . PHE A 1 134 ? -1.086 8.698 4.887 1.00 98.38 134 PHE A CA 1
ATOM 1059 C C . PHE A 1 134 ? -1.770 8.238 6.183 1.00 98.38 134 PHE A C 1
ATOM 1061 O O . PHE A 1 134 ? -2.847 8.730 6.521 1.00 98.38 134 PHE A O 1
ATOM 1068 N N . LEU A 1 135 ? -1.145 7.328 6.936 1.00 97.62 135 LEU A N 1
ATOM 1069 C CA . LEU A 1 135 ? -1.687 6.825 8.199 1.00 97.62 135 LEU A CA 1
ATOM 1070 C C . LEU A 1 135 ? -1.859 7.935 9.241 1.00 97.62 135 LEU A C 1
ATOM 1072 O O . LEU A 1 135 ? -2.903 7.981 9.891 1.00 97.62 135 LEU A O 1
ATOM 1076 N N . CYS A 1 136 ? -0.883 8.833 9.382 1.00 97.69 136 CYS A N 1
ATOM 1077 C CA . CYS A 1 136 ? -0.960 9.977 10.291 1.00 97.69 136 CYS A CA 1
ATOM 1078 C C . CYS A 1 136 ? -2.140 10.889 9.944 1.00 97.69 136 CYS A C 1
ATOM 1080 O O . CYS A 1 136 ? -2.989 11.135 10.801 1.00 97.69 136 CYS A O 1
ATOM 1082 N N . GLU A 1 137 ? -2.268 11.291 8.676 1.00 98.00 137 GLU A N 1
ATOM 1083 C CA . GLU A 1 137 ? -3.387 12.117 8.207 1.00 98.00 137 GLU A CA 1
ATOM 1084 C C . GLU A 1 137 ? -4.745 11.442 8.461 1.00 98.00 137 GLU A C 1
ATOM 1086 O O . GLU A 1 137 ? -5.705 12.082 8.896 1.00 98.00 137 GLU A O 1
ATOM 1091 N N . MET A 1 138 ? -4.842 10.134 8.207 1.00 97.81 138 MET A N 1
ATOM 1092 C CA . MET A 1 138 ? -6.078 9.381 8.418 1.00 97.81 138 MET A CA 1
ATOM 1093 C C . MET A 1 138 ? -6.438 9.260 9.903 1.00 97.81 138 MET A C 1
ATOM 1095 O O . MET A 1 138 ? -7.600 9.451 10.259 1.00 97.81 138 MET A O 1
ATOM 1099 N N . LYS A 1 139 ? -5.460 8.988 10.775 1.00 96.62 139 LYS A N 1
ATOM 1100 C CA . LYS A 1 139 ? -5.651 8.892 12.233 1.00 96.62 139 LYS A CA 1
ATOM 1101 C C . LYS A 1 139 ? -5.961 10.231 12.889 1.00 96.62 139 LYS A C 1
ATOM 1103 O O . LYS A 1 139 ? -6.579 10.241 13.949 1.00 96.62 139 LYS A O 1
ATOM 1108 N N . GLU A 1 140 ? -5.470 11.333 12.336 1.00 96.44 140 GLU A N 1
ATOM 1109 C CA . GLU A 1 140 ? -5.774 12.682 12.812 1.00 96.44 140 GLU A CA 1
ATOM 1110 C C . GLU A 1 140 ? -7.187 13.098 12.395 1.00 96.44 140 GLU A C 1
ATOM 1112 O O . GLU A 1 140 ? -7.970 13.573 13.213 1.00 96.44 140 GLU A O 1
ATOM 1117 N N . ARG A 1 141 ? -7.546 12.857 11.130 1.00 95.94 141 ARG A N 1
ATOM 1118 C CA . ARG A 1 141 ? -8.822 13.306 10.565 1.00 95.94 141 ARG A CA 1
ATOM 1119 C C . ARG A 1 141 ? -10.013 12.422 10.937 1.00 95.94 141 ARG A C 1
ATOM 1121 O O . ARG A 1 141 ? -11.143 12.907 10.952 1.00 95.94 141 ARG A O 1
ATOM 1128 N N . PHE A 1 142 ? -9.788 11.134 11.195 1.00 96.25 142 PHE A N 1
ATOM 1129 C CA . PHE A 1 142 ? -10.846 10.157 11.454 1.00 96.25 142 PHE A CA 1
ATOM 1130 C C . PHE A 1 142 ? -10.530 9.330 12.713 1.00 96.25 142 PHE A C 1
ATOM 1132 O O . PHE A 1 142 ? -9.898 8.278 12.608 1.00 96.25 142 PHE A O 1
ATOM 1139 N N . PRO A 1 143 ? -10.999 9.748 13.903 1.00 93.94 143 PRO A N 1
ATOM 1140 C CA . PRO A 1 143 ? -10.744 9.032 15.158 1.00 93.94 143 PRO A CA 1
ATOM 1141 C C . PRO A 1 143 ? -11.151 7.549 15.129 1.00 93.94 143 PRO A C 1
ATOM 1143 O O . PRO A 1 143 ? -10.411 6.698 15.617 1.00 93.94 143 PRO A O 1
ATOM 1146 N N . ASP A 1 144 ? -12.258 7.211 14.463 1.00 95.44 144 ASP A N 1
ATOM 1147 C CA . ASP A 1 144 ? -12.710 5.819 14.302 1.00 95.44 144 ASP A CA 1
ATOM 1148 C C . ASP A 1 144 ? -11.694 4.938 13.556 1.00 95.44 144 ASP A C 1
ATOM 1150 O O . ASP A 1 144 ? -11.616 3.735 13.792 1.00 95.44 144 ASP A O 1
ATOM 1154 N N . TYR A 1 145 ? -10.893 5.525 12.659 1.00 96.00 145 TYR A N 1
ATOM 1155 C CA . TYR A 1 145 ? -9.836 4.808 11.945 1.00 96.00 145 TYR A CA 1
ATOM 1156 C C . TYR A 1 145 ? -8.682 4.451 12.884 1.00 96.00 145 TYR A C 1
ATOM 1158 O O . TYR A 1 145 ? -8.144 3.347 12.819 1.00 96.00 145 TYR A O 1
ATOM 1166 N N . ARG A 1 146 ? -8.334 5.365 13.801 1.00 95.25 146 ARG A N 1
ATOM 1167 C CA . ARG A 1 146 ? -7.345 5.110 14.855 1.00 95.25 146 ARG A CA 1
ATOM 1168 C C . ARG A 1 146 ? -7.802 3.967 15.760 1.00 95.25 146 ARG A C 1
ATOM 1170 O O . ARG A 1 146 ? -7.067 2.994 15.901 1.00 95.25 146 ARG A O 1
ATOM 1177 N N . LEU A 1 147 ? -9.028 4.049 16.281 1.00 94.94 147 LEU A N 1
ATOM 1178 C CA . LEU A 1 147 ? -9.605 3.014 17.148 1.00 94.94 147 LEU A CA 1
ATOM 1179 C C . LEU A 1 147 ? -9.658 1.648 16.457 1.00 94.94 147 LEU A C 1
ATOM 1181 O O . LEU A 1 147 ? -9.358 0.623 17.067 1.00 94.94 147 LEU A O 1
ATOM 1185 N N . PHE A 1 148 ? -10.008 1.628 15.170 1.00 95.06 148 PHE A N 1
ATOM 1186 C CA . PHE A 1 148 ? -9.982 0.416 14.363 1.00 95.06 148 PHE A CA 1
ATOM 1187 C C . PHE A 1 148 ? -8.580 -0.220 14.322 1.00 95.06 148 PHE A C 1
ATOM 1189 O O . PHE A 1 148 ? -8.442 -1.409 14.616 1.00 95.06 148 PHE A O 1
ATOM 1196 N N . LEU A 1 149 ? -7.540 0.555 14.001 1.00 93.69 149 LEU A N 1
ATOM 1197 C CA . LEU A 1 149 ? -6.171 0.035 13.911 1.00 93.69 149 LEU A CA 1
ATOM 1198 C C . LEU A 1 149 ? -5.656 -0.472 15.264 1.00 93.69 149 LEU A C 1
ATOM 1200 O O . LEU A 1 149 ? -5.045 -1.537 15.323 1.00 93.69 149 LEU A O 1
ATOM 1204 N N . GLU A 1 150 ? -5.917 0.267 16.342 1.00 92.12 150 GLU A N 1
ATOM 1205 C CA . GLU A 1 150 ? -5.498 -0.097 17.703 1.00 92.12 150 GLU A CA 1
ATOM 1206 C C . GLU A 1 150 ? -6.184 -1.379 18.191 1.00 92.12 150 GLU A C 1
ATOM 1208 O O . GLU A 1 150 ? -5.547 -2.223 18.818 1.00 92.12 150 GLU A O 1
ATOM 1213 N N . LYS A 1 151 ? -7.469 -1.564 17.868 1.00 91.56 151 LYS A N 1
ATOM 1214 C CA . LYS A 1 151 ? -8.243 -2.727 18.316 1.00 91.56 151 LYS A CA 1
ATOM 1215 C C . LYS A 1 151 ? -7.950 -3.991 17.514 1.00 91.56 151 LYS A C 1
ATOM 1217 O O . LYS A 1 151 ? -7.889 -5.075 18.087 1.00 91.56 151 LYS A O 1
ATOM 1222 N N . HIS A 1 152 ? -7.839 -3.871 16.194 1.00 86.31 152 HIS A N 1
ATOM 1223 C CA . HIS A 1 152 ? -7.818 -5.035 15.305 1.00 86.31 152 HIS A CA 1
ATOM 1224 C C . HIS A 1 152 ? -6.409 -5.436 14.869 1.00 86.31 152 HIS A C 1
ATOM 1226 O O . HIS A 1 152 ? -6.179 -6.610 14.593 1.00 86.31 152 HIS A O 1
ATOM 1232 N N . PHE A 1 153 ? -5.466 -4.491 14.832 1.00 87.38 153 PHE A N 1
ATOM 1233 C CA . PHE A 1 153 ? -4.111 -4.729 14.333 1.00 87.38 153 PHE A CA 1
ATOM 1234 C C . PHE A 1 153 ? -3.032 -4.125 15.249 1.00 87.38 153 PHE A C 1
ATOM 1236 O O . PHE A 1 153 ? -2.142 -3.425 14.765 1.00 87.38 153 PHE A O 1
ATOM 1243 N N . PRO A 1 154 ? -3.058 -4.387 16.571 1.00 85.31 154 PRO A N 1
ATOM 1244 C CA . PRO A 1 154 ? -2.119 -3.774 17.518 1.00 85.31 154 PRO A CA 1
ATOM 1245 C C . PRO A 1 154 ? -0.661 -4.201 17.297 1.00 85.31 154 PRO A C 1
ATOM 1247 O O . PRO A 1 154 ? 0.255 -3.461 17.634 1.00 85.31 154 PRO A O 1
ATOM 1250 N N . LYS A 1 155 ? -0.431 -5.389 16.721 1.00 84.88 155 LYS A N 1
ATOM 1251 C CA . LYS A 1 155 ? 0.915 -5.950 16.498 1.00 84.88 155 LYS A CA 1
ATOM 1252 C C . LYS A 1 155 ? 1.553 -5.529 15.169 1.00 84.88 155 LYS A C 1
ATOM 1254 O O . LYS A 1 155 ? 2.725 -5.806 14.934 1.00 84.88 155 LYS A O 1
ATOM 1259 N N . ALA A 1 156 ? 0.800 -4.892 14.278 1.00 86.62 156 ALA A N 1
ATOM 1260 C CA . ALA A 1 156 ? 1.286 -4.516 12.957 1.00 86.62 156 ALA A CA 1
ATOM 1261 C C . ALA A 1 156 ? 2.007 -3.159 13.022 1.00 86.62 156 ALA A C 1
ATOM 1263 O O . ALA A 1 156 ? 1.413 -2.114 12.753 1.00 86.62 156 ALA A O 1
ATOM 1264 N N . LYS A 1 157 ? 3.300 -3.172 13.379 1.00 86.94 157 LYS A N 1
ATOM 1265 C CA . LYS A 1 157 ? 4.125 -1.966 13.612 1.00 86.94 157 LYS A CA 1
ATOM 1266 C C . LYS A 1 157 ? 4.013 -0.922 12.494 1.00 86.94 157 LYS A C 1
ATOM 1268 O O . LYS A 1 157 ? 3.798 0.253 12.771 1.00 86.94 157 LYS A O 1
ATOM 1273 N N . MET A 1 158 ? 4.051 -1.349 11.231 1.00 88.00 158 MET A N 1
ATOM 1274 C CA .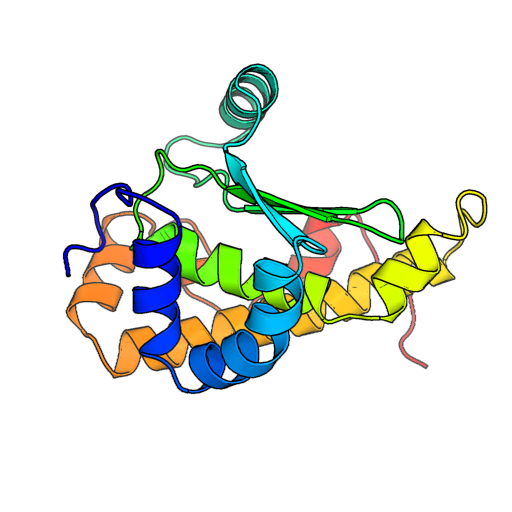 MET A 1 158 ? 3.959 -0.472 10.048 1.00 88.00 158 MET A CA 1
ATOM 1275 C C . MET A 1 158 ? 2.618 0.267 9.878 1.00 88.00 158 MET A C 1
ATOM 1277 O O . MET A 1 158 ? 2.512 1.178 9.058 1.00 88.00 158 MET A O 1
ATOM 1281 N N . LEU A 1 159 ? 1.580 -0.127 10.621 1.00 90.75 159 LEU A N 1
ATOM 1282 C CA . LEU A 1 159 ? 0.293 0.572 10.671 1.00 90.75 159 LEU A CA 1
ATOM 1283 C C . LEU A 1 159 ? 0.236 1.608 11.800 1.00 90.75 159 LEU A C 1
ATOM 1285 O O . LEU A 1 159 ? -0.695 2.420 11.866 1.00 90.75 159 LEU A O 1
ATOM 1289 N N . HIS A 1 160 ? 1.225 1.595 12.692 1.00 88.06 160 HIS A N 1
ATOM 1290 C CA . HIS A 1 160 ? 1.276 2.417 13.897 1.00 88.06 160 HIS A CA 1
ATOM 1291 C C . HIS A 1 160 ? 2.403 3.429 13.895 1.00 88.06 160 HIS A C 1
ATOM 1293 O O . HIS A 1 160 ? 2.176 4.578 14.268 1.00 88.06 160 HIS A O 1
ATOM 1299 N N . GLU A 1 161 ? 3.565 3.033 13.401 1.00 89.81 161 GLU A N 1
ATOM 1300 C CA . GLU A 1 161 ? 4.813 3.765 13.554 1.00 89.81 161 GLU A CA 1
ATOM 1301 C C . GLU A 1 161 ? 5.478 4.020 12.200 1.00 89.81 161 GLU A C 1
ATOM 1303 O O . GLU A 1 161 ? 5.185 3.362 11.198 1.00 89.81 161 GLU A O 1
ATOM 1308 N N . LYS A 1 162 ? 6.391 4.996 12.165 1.00 90.94 162 LYS A N 1
ATOM 1309 C CA . LYS A 1 162 ? 7.319 5.141 11.043 1.00 90.94 162 LYS A CA 1
ATOM 1310 C C . LYS A 1 162 ? 8.384 4.063 11.209 1.00 90.94 162 LYS A C 1
ATOM 1312 O O . LYS A 1 162 ? 9.113 4.091 12.197 1.00 90.94 162 LYS A O 1
ATOM 1317 N N . LEU A 1 163 ? 8.473 3.133 10.260 1.00 87.06 163 LEU A N 1
ATOM 1318 C CA . LEU A 1 163 ? 9.549 2.146 10.278 1.00 87.06 163 LEU A CA 1
ATOM 1319 C C . LEU A 1 163 ? 10.901 2.856 10.150 1.00 87.06 163 LEU A C 1
ATOM 1321 O O . LEU A 1 163 ? 11.070 3.764 9.330 1.00 87.06 163 LEU A O 1
ATOM 1325 N N . SER A 1 164 ? 11.858 2.457 10.983 1.00 84.62 164 SER A N 1
ATOM 1326 C CA . SER A 1 164 ? 13.232 2.930 10.876 1.00 84.62 164 SER A CA 1
ATOM 1327 C C . SER A 1 164 ? 13.924 2.311 9.660 1.00 84.62 164 SER A C 1
ATOM 1329 O O . SER A 1 164 ? 13.505 1.283 9.132 1.00 84.62 164 SER A O 1
ATOM 1331 N N . GLN A 1 165 ? 15.037 2.909 9.230 1.00 83.38 165 GLN A N 1
ATOM 1332 C CA . GLN A 1 165 ? 15.881 2.315 8.185 1.00 83.38 165 GLN A CA 1
ATOM 1333 C C . GLN A 1 165 ? 16.360 0.904 8.555 1.00 83.38 165 GLN A C 1
ATOM 1335 O O . GLN A 1 165 ? 16.506 0.055 7.679 1.00 83.38 165 GLN A O 1
ATOM 1340 N N . MET A 1 166 ? 16.589 0.660 9.847 1.00 82.69 166 MET A N 1
ATOM 1341 C CA . MET A 1 166 ? 16.985 -0.646 10.364 1.00 82.69 166 MET A CA 1
ATOM 1342 C C . MET A 1 166 ? 15.837 -1.653 10.251 1.00 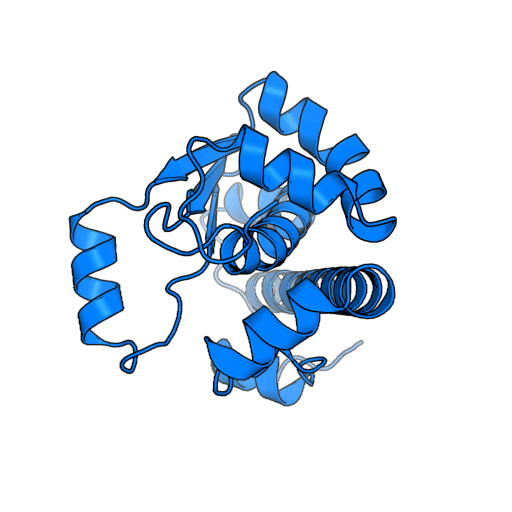82.69 166 MET A C 1
ATOM 1344 O O . MET A 1 166 ? 16.051 -2.709 9.671 1.00 82.69 166 MET A O 1
ATOM 1348 N N . ASP A 1 167 ? 14.618 -1.282 10.671 1.00 84.44 167 ASP A N 1
ATOM 1349 C CA . ASP A 1 167 ? 13.420 -2.128 10.511 1.00 84.44 167 ASP A CA 1
ATOM 1350 C C . ASP A 1 167 ? 13.234 -2.546 9.042 1.00 84.44 167 ASP A C 1
ATOM 1352 O O . ASP A 1 167 ? 13.014 -3.713 8.730 1.00 84.44 167 ASP A O 1
ATOM 1356 N N . ILE A 1 168 ? 13.372 -1.586 8.122 1.00 82.69 168 ILE A N 1
ATOM 1357 C CA . ILE A 1 168 ? 13.229 -1.828 6.683 1.00 82.69 168 ILE A CA 1
ATOM 1358 C C . ILE A 1 168 ? 14.378 -2.711 6.174 1.00 82.69 168 ILE A C 1
ATOM 1360 O O . ILE A 1 168 ? 14.154 -3.648 5.417 1.00 82.69 168 ILE A O 1
ATOM 1364 N N . SER A 1 169 ? 15.616 -2.469 6.607 1.00 79.19 169 SER A N 1
ATOM 1365 C CA . SER A 1 169 ? 16.768 -3.284 6.195 1.00 79.19 169 SER A CA 1
ATOM 1366 C C . SER A 1 169 ? 16.669 -4.734 6.672 1.00 79.19 169 SER A C 1
ATOM 1368 O O . SER A 1 169 ? 17.037 -5.639 5.925 1.00 79.19 169 SER A O 1
ATOM 1370 N N . GLU A 1 170 ? 16.168 -4.964 7.886 1.00 80.19 170 GLU A N 1
ATOM 1371 C CA . GLU A 1 170 ? 15.945 -6.302 8.443 1.00 80.19 170 GLU A CA 1
ATOM 1372 C C . GLU A 1 170 ? 14.876 -7.065 7.656 1.00 80.19 170 GLU A C 1
ATOM 1374 O O . GLU A 1 170 ? 15.100 -8.220 7.291 1.00 80.19 170 GLU A O 1
ATOM 1379 N N . MET A 1 171 ? 13.761 -6.408 7.309 1.00 74.62 171 MET A N 1
ATOM 1380 C CA . MET A 1 171 ? 12.683 -7.011 6.512 1.00 74.62 171 MET A CA 1
ATOM 1381 C C . MET A 1 171 ? 13.154 -7.509 5.139 1.00 74.62 171 MET A C 1
ATOM 1383 O O . MET A 1 171 ? 12.649 -8.515 4.645 1.00 74.62 171 MET A O 1
ATOM 1387 N N . TYR A 1 172 ? 14.134 -6.833 4.534 1.00 65.62 172 TYR A N 1
ATOM 1388 C CA . TYR A 1 172 ? 14.626 -7.138 3.186 1.00 65.62 172 TYR A CA 1
ATOM 1389 C C . TYR A 1 172 ? 15.981 -7.870 3.155 1.00 65.62 172 TYR A C 1
ATOM 1391 O O . TYR A 1 172 ? 16.562 -8.038 2.080 1.00 65.62 172 TYR A O 1
ATOM 1399 N N . GLY A 1 173 ? 16.461 -8.356 4.307 1.00 61.28 173 GLY A N 1
ATOM 1400 C CA . GLY A 1 173 ? 17.701 -9.123 4.431 1.00 61.28 173 GLY A CA 1
ATOM 1401 C C . GLY A 1 173 ? 18.947 -8.238 4.379 1.00 61.28 173 GLY A C 1
ATOM 1402 O O . GLY A 1 173 ? 19.480 -7.979 3.301 1.00 61.28 173 GLY A O 1
ATOM 1403 N N . ASP A 1 174 ? 19.387 -7.806 5.565 1.00 57.88 174 ASP A N 1
ATOM 1404 C CA . ASP A 1 174 ? 20.564 -6.980 5.871 1.00 57.88 174 ASP A CA 1
ATOM 1405 C C . ASP A 1 174 ? 21.151 -6.184 4.688 1.00 57.88 174 ASP A C 1
ATOM 1407 O O . ASP A 1 174 ? 22.100 -6.579 4.002 1.00 57.88 174 ASP A O 1
ATOM 1411 N N . LEU A 1 175 ? 20.572 -5.005 4.465 1.00 55.62 175 LEU A N 1
ATOM 1412 C CA . LEU A 1 175 ? 21.027 -4.038 3.468 1.00 55.62 175 LEU A CA 1
ATOM 1413 C C . LEU A 1 175 ? 22.071 -3.053 4.034 1.00 55.62 175 LEU A C 1
ATOM 1415 O O . LEU A 1 175 ? 22.484 -2.133 3.321 1.00 55.62 175 LEU A O 1
ATOM 1419 N N . SER A 1 176 ? 22.546 -3.254 5.274 1.00 49.22 176 SER A N 1
ATOM 1420 C CA . SER A 1 176 ? 23.458 -2.344 5.996 1.00 49.22 176 SER A CA 1
ATOM 1421 C C . SER A 1 176 ? 24.820 -2.135 5.315 1.00 49.22 176 SER A C 1
ATOM 1423 O O . SER A 1 176 ? 25.515 -1.153 5.581 1.00 4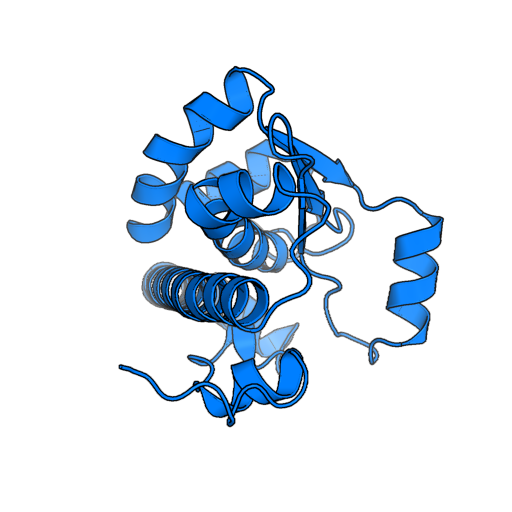9.22 176 SER A O 1
ATOM 1425 N N . GLY A 1 177 ? 25.186 -2.997 4.362 1.00 48.44 177 GLY A N 1
ATOM 1426 C CA . GLY A 1 177 ? 26.364 -2.827 3.506 1.00 48.44 177 GLY A CA 1
ATOM 1427 C C . GLY A 1 177 ? 26.219 -1.767 2.401 1.00 48.44 177 GLY A C 1
ATOM 1428 O O . GLY A 1 177 ? 27.195 -1.454 1.713 1.00 48.44 177 GLY A O 1
ATOM 1429 N N . ILE A 1 178 ? 25.026 -1.203 2.184 1.00 53.62 178 ILE A N 1
ATOM 1430 C CA . ILE A 1 178 ? 24.775 -0.194 1.147 1.00 53.62 178 ILE A CA 1
ATOM 1431 C C . ILE A 1 178 ? 24.963 1.203 1.752 1.00 53.62 178 ILE A C 1
ATOM 1433 O O . ILE A 1 178 ? 24.010 1.865 2.151 1.00 53.62 178 ILE A O 1
ATOM 1437 N N . LYS A 1 179 ? 26.216 1.673 1.804 1.00 42.78 179 LYS A N 1
ATOM 1438 C CA . LYS A 1 179 ? 26.527 3.046 2.231 1.00 42.78 179 LYS A CA 1
ATOM 1439 C C . LYS A 1 179 ? 25.775 4.064 1.361 1.00 42.78 179 LYS A C 1
ATOM 1441 O O . LYS A 1 179 ? 25.880 4.047 0.129 1.00 42.78 179 LYS A O 1
ATOM 1446 N N . SER A 1 180 ? 25.036 4.963 2.007 1.00 44.78 180 SER A N 1
ATOM 1447 C CA . SER A 1 180 ? 24.534 6.195 1.404 1.00 44.78 180 SER A CA 1
ATOM 1448 C C . SER A 1 180 ? 25.732 7.034 0.953 1.00 44.78 180 SER A C 1
ATOM 1450 O O . SER A 1 180 ? 26.568 7.407 1.773 1.00 44.78 180 SER A O 1
ATOM 1452 N N . ALA A 1 181 ? 25.835 7.232 -0.360 1.00 41.91 181 ALA A N 1
ATOM 1453 C CA . ALA A 1 181 ? 26.753 8.190 -0.973 1.00 41.91 181 ALA A CA 1
ATOM 1454 C C . ALA A 1 181 ? 26.144 9.589 -0.905 1.00 41.91 181 ALA A C 1
ATOM 1456 O O . ALA A 1 181 ? 24.903 9.651 -1.085 1.00 41.91 181 ALA A O 1
#

Foldseek 3Di:
DDQQAQDPDPVLLLVLLCVFPLSVVLCVQQVVCDVVQLEEEEAPDPVVVVVLVVVDDPLDAPAWDWDDQLRGIYIHGHSRGGSLRNNLSVQLVSLVVVLNVLSVVNPVVPPPDLVNVVSVLVSNLVSLVSSVSSLVRCCVVPVVSVVCCCPRPVPHCSSPDRQDSVNSCVVVPNNVPDDDD

Radius of gyration: 16.16 Å; Cα contacts (8 Å, |Δi|>4): 235; chains: 1; bounding box: 44×36×38 Å

Mean predicted aligned error: 5.34 Å